Protein AF-A0AA37L2K3-F1 (afdb_monomer)

Foldseek 3Di:
DDPDPVCVCVVQPFAVSDDDDPDDDDDDPVDDLVCVQAWKKWKWKQDPVRDIDIDIFGSVPQPDRPVRQVVVADDPVDDDDPPDDDDSDGPDDFQDDDPDPRPGDDDDFQMWMWMATPVRGIDIDGDDDSVPDDGDPQDPVNVVVVCVVVVNPDDVPPPPDDPPPPPDDDDDDDDDDDDDD

Radius of gyration: 23.47 Å; Cα contacts (8 Å, |Δi|>4): 159; chains: 1; bounding box: 66×41×44 Å

pLDDT: mean 80.91, std 18.62, range [30.11, 97.19]

Solvent-accessible surface area (backbone atoms only — not comparable to full-atom values): 12135 Å² total; per-residue (Å²): 133,87,92,47,82,88,50,47,57,70,75,61,66,50,57,83,60,71,89,85,52,84,67,86,85,74,76,54,101,89,41,48,69,66,53,57,44,67,32,56,39,39,36,39,39,42,38,89,87,72,48,75,48,80,48,70,34,52,47,72,72,54,96,64,57,73,66,58,54,48,56,72,57,48,50,99,90,33,84,76,64,93,88,72,84,84,82,90,76,77,84,69,72,72,67,58,54,58,85,55,87,88,71,21,56,67,89,55,84,60,21,35,42,35,39,32,28,95,91,78,47,64,35,74,49,67,43,71,58,46,91,76,46,80,78,91,84,78,51,72,72,50,51,53,51,53,35,48,76,68,65,67,70,66,71,92,68,66,87,82,60,63,99,77,66,84,84,69,78,95,72,90,82,76,91,79,89,78,87,83,134

Nearest PDB structures (foldseek):
  4h75-assembly1_A  TM=3.901E-01  e=5.505E+00  Homo sapiens
  7bu9-assembly4_G  TM=2.120E-01  e=1.898E+00  Homo sapiens
  5jab-assembly2_D  TM=3.617E-01  e=7.073E+00  Mycobacterium tuberculosis H37Rv

Mean predicted aligned error: 11.45 Å

Structure (mmCIF, N/CA/C/O backbone):
data_AF-A0AA37L2K3-F1
#
_entry.id   AF-A0AA37L2K3-F1
#
loop_
_atom_site.group_PDB
_atom_site.id
_atom_site.type_symbol
_atom_site.label_atom_id
_atom_site.label_alt_id
_atom_site.label_comp_id
_atom_site.label_asym_id
_atom_site.label_entity_id
_atom_site.label_seq_id
_atom_site.pdbx_PDB_ins_code
_atom_site.Cartn_x
_atom_site.Cartn_y
_atom_site.Cartn_z
_atom_site.occupancy
_atom_site.B_iso_or_equiv
_atom_site.auth_seq_id
_atom_site.auth_comp_id
_atom_site.auth_asym_id
_atom_site.auth_atom_id
_atom_site.pdbx_PDB_model_num
ATOM 1 N N . MET A 1 1 ? -5.280 13.052 12.151 1.00 39.84 1 MET A N 1
ATOM 2 C CA . MET A 1 1 ? -4.585 14.001 11.244 1.00 39.84 1 MET A CA 1
ATOM 3 C C . MET A 1 1 ? -3.268 14.425 11.911 1.00 39.84 1 MET A C 1
ATOM 5 O O . MET A 1 1 ? -3.321 14.857 13.055 1.00 39.84 1 MET A O 1
ATOM 9 N N . CYS A 1 2 ? -2.090 14.224 11.299 1.00 35.94 2 CYS A N 1
ATOM 10 C CA . CYS A 1 2 ? -0.806 14.598 11.926 1.00 35.94 2 CYS A CA 1
ATOM 11 C C . CYS A 1 2 ? -0.657 16.126 11.987 1.00 35.94 2 CYS A C 1
ATOM 13 O O . CYS A 1 2 ? -0.568 16.775 10.952 1.00 35.94 2 CYS A O 1
ATOM 15 N N . HIS A 1 3 ? -0.608 16.685 13.197 1.00 47.69 3 HIS A N 1
ATOM 16 C CA . HIS A 1 3 ? -0.590 18.133 13.446 1.00 47.69 3 HIS A CA 1
ATOM 17 C C . HIS A 1 3 ? 0.809 18.778 13.321 1.00 47.69 3 HIS A C 1
ATOM 19 O O . HIS A 1 3 ? 0.950 19.990 13.416 1.00 47.69 3 HIS A O 1
ATOM 25 N N . SER A 1 4 ? 1.862 17.984 13.098 1.00 59.09 4 SER A N 1
ATOM 26 C CA . SER A 1 4 ? 3.226 18.482 12.890 1.00 59.09 4 SER A CA 1
ATOM 27 C C . SER A 1 4 ? 3.951 17.648 11.839 1.00 59.09 4 SER A C 1
ATOM 29 O O . SER A 1 4 ? 4.073 16.429 11.979 1.00 59.09 4 SER A O 1
ATOM 31 N N . ALA A 1 5 ? 4.467 18.314 10.802 1.00 67.44 5 ALA A N 1
ATOM 32 C CA . ALA A 1 5 ? 5.268 17.684 9.752 1.00 67.44 5 ALA A CA 1
ATOM 33 C C . ALA A 1 5 ? 6.558 17.048 10.305 1.00 67.44 5 ALA A C 1
ATOM 35 O O . ALA A 1 5 ? 7.020 16.036 9.784 1.00 67.44 5 ALA A O 1
ATOM 36 N N . LEU A 1 6 ? 7.095 17.584 11.410 1.00 79.75 6 LEU A N 1
ATOM 37 C CA . LEU A 1 6 ? 8.319 17.090 12.052 1.00 79.75 6 LEU A CA 1
ATOM 38 C C . LEU A 1 6 ? 8.144 15.709 12.700 1.00 79.75 6 LEU A C 1
ATOM 40 O O . LEU A 1 6 ? 9.120 14.991 12.900 1.00 79.75 6 LEU A O 1
ATOM 44 N N . LEU A 1 7 ? 6.908 15.321 13.025 1.00 83.00 7 LEU A N 1
ATOM 45 C CA . LEU A 1 7 ? 6.604 14.036 13.662 1.00 83.00 7 LEU A CA 1
ATOM 46 C C . LEU A 1 7 ? 6.162 12.963 12.663 1.00 83.00 7 LEU A C 1
ATOM 48 O O . LEU A 1 7 ? 5.899 11.828 13.058 1.00 83.00 7 LEU A O 1
ATOM 52 N N . LEU A 1 8 ? 6.102 13.295 11.370 1.00 81.50 8 LEU A N 1
ATOM 53 C CA . LEU A 1 8 ? 5.610 12.380 10.345 1.00 81.50 8 LEU A CA 1
ATOM 54 C C . LEU A 1 8 ? 6.482 11.127 10.219 1.00 81.50 8 LEU A C 1
ATOM 56 O O . LEU A 1 8 ? 5.946 10.041 10.019 1.00 81.50 8 LEU A O 1
ATOM 60 N N . GLY A 1 9 ? 7.799 11.274 10.400 1.00 79.50 9 GLY A N 1
ATOM 61 C CA . GLY A 1 9 ? 8.729 10.146 10.439 1.00 79.50 9 GLY A CA 1
ATOM 62 C C . GLY A 1 9 ? 8.339 9.150 11.528 1.00 79.50 9 GLY A C 1
ATOM 63 O O . GLY A 1 9 ? 8.019 8.011 11.221 1.00 79.50 9 GLY A O 1
ATOM 64 N N . LYS A 1 10 ? 8.213 9.599 12.785 1.00 82.12 10 LYS A N 1
ATOM 65 C CA . LYS A 1 10 ? 7.792 8.727 13.897 1.00 82.12 10 LYS A CA 1
ATOM 66 C C . LYS A 1 10 ? 6.401 8.120 13.722 1.00 82.12 10 LYS A C 1
ATOM 68 O O . LYS A 1 10 ? 6.131 7.055 14.262 1.00 82.12 10 LYS A O 1
ATOM 73 N N . ALA A 1 11 ? 5.503 8.792 13.010 1.00 83.19 11 ALA A N 1
ATOM 74 C CA . ALA A 1 11 ? 4.171 8.256 12.756 1.00 83.19 11 ALA A CA 1
ATOM 75 C C . ALA A 1 11 ? 4.180 7.117 11.719 1.00 83.19 11 ALA A C 1
ATOM 77 O O . ALA A 1 11 ? 3.344 6.222 11.804 1.00 83.19 11 ALA A O 1
ATOM 78 N N . LYS A 1 12 ? 5.101 7.152 10.746 1.00 85.88 12 LYS A N 1
ATOM 79 C CA . LYS A 1 12 ? 5.127 6.227 9.600 1.00 85.88 12 LYS A CA 1
ATOM 80 C C . LYS A 1 12 ? 6.247 5.194 9.641 1.00 85.88 12 LYS A C 1
ATOM 82 O O . LYS A 1 12 ? 6.150 4.203 8.932 1.00 85.88 12 LYS A O 1
ATOM 87 N N . ASP A 1 13 ? 7.273 5.423 10.448 1.00 87.94 13 ASP A N 1
ATOM 88 C CA . ASP A 1 13 ? 8.467 4.589 10.532 1.00 87.94 13 ASP A CA 1
ATOM 89 C C . ASP A 1 13 ? 8.545 3.920 11.908 1.00 87.94 13 ASP A C 1
ATOM 91 O O . ASP A 1 13 ? 9.277 4.333 12.807 1.00 87.94 13 ASP A O 1
ATOM 95 N N . ASN A 1 14 ? 7.692 2.912 12.090 1.00 89.50 14 ASN A N 1
ATOM 96 C CA . ASN A 1 14 ? 7.679 2.050 13.271 1.00 89.50 14 ASN A CA 1
ATOM 97 C C . ASN A 1 14 ? 7.891 0.590 12.859 1.00 89.50 14 ASN A C 1
ATOM 99 O O . ASN A 1 14 ? 7.660 0.217 11.705 1.00 89.50 14 ASN A O 1
ATOM 103 N N . ASN A 1 15 ? 8.266 -0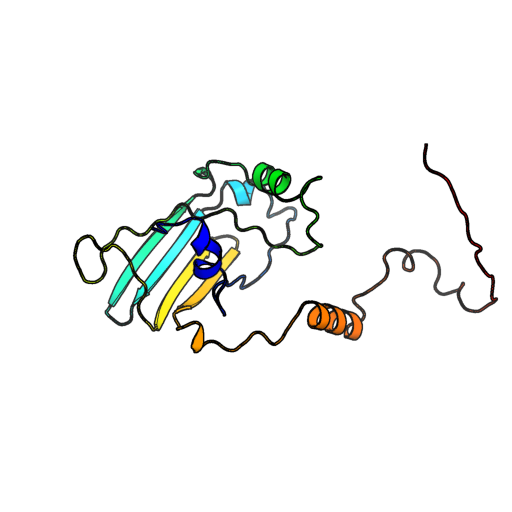.268 13.810 1.00 90.81 15 ASN A N 1
ATOM 104 C CA . ASN A 1 15 ? 8.339 -1.703 13.543 1.00 90.81 15 ASN A CA 1
ATOM 105 C C . ASN A 1 15 ? 6.986 -2.229 13.026 1.00 90.81 15 ASN A C 1
ATOM 107 O O . ASN A 1 15 ? 5.940 -1.887 13.582 1.00 90.81 15 ASN A O 1
ATOM 111 N N . ALA A 1 16 ? 7.019 -3.032 11.959 1.00 89.56 16 ALA A N 1
ATOM 112 C CA . ALA A 1 16 ? 5.839 -3.562 11.266 1.00 89.56 16 ALA A CA 1
ATOM 113 C C . ALA A 1 16 ? 4.808 -2.501 10.806 1.00 89.56 16 ALA A C 1
ATOM 115 O O . ALA A 1 16 ? 3.624 -2.799 10.665 1.00 89.56 16 ALA A O 1
ATOM 116 N N . SER A 1 17 ? 5.244 -1.264 10.547 1.00 89.81 17 SER A N 1
ATOM 117 C CA . SER A 1 17 ? 4.378 -0.176 10.052 1.00 89.81 17 SER A CA 1
ATOM 118 C C . SER A 1 17 ? 3.989 -0.294 8.574 1.00 89.81 17 SER A C 1
ATOM 120 O O . SER A 1 17 ? 3.106 0.428 8.111 1.00 89.81 17 SER A O 1
ATOM 122 N N . CYS A 1 18 ? 4.630 -1.195 7.827 1.00 90.56 18 CYS A N 1
ATOM 123 C CA . CYS A 1 18 ? 4.418 -1.376 6.399 1.00 90.56 18 CYS A CA 1
ATOM 124 C C . CYS A 1 18 ? 4.348 -2.865 6.040 1.00 90.56 18 CYS A C 1
ATOM 126 O O . CYS A 1 18 ? 5.133 -3.671 6.541 1.00 90.56 18 CYS A O 1
ATOM 128 N N . ALA A 1 19 ? 3.428 -3.211 5.138 1.00 91.19 19 ALA A N 1
ATOM 129 C CA . ALA A 1 19 ? 3.298 -4.540 4.560 1.00 91.19 19 ALA A CA 1
ATOM 130 C C . ALA A 1 19 ? 3.194 -4.438 3.034 1.00 91.19 19 ALA A C 1
ATOM 132 O O . ALA A 1 19 ? 2.507 -3.564 2.507 1.00 91.19 19 ALA A O 1
ATOM 133 N N . ILE A 1 20 ? 3.869 -5.349 2.334 1.00 91.00 20 ILE A N 1
ATOM 134 C CA . ILE A 1 20 ? 3.882 -5.453 0.871 1.00 91.00 20 ILE A CA 1
ATOM 135 C C . ILE A 1 20 ? 3.663 -6.923 0.518 1.00 91.00 20 ILE A C 1
ATOM 137 O O . ILE A 1 20 ? 4.292 -7.796 1.115 1.00 91.00 20 ILE A O 1
ATOM 141 N N . GLY A 1 21 ? 2.788 -7.204 -0.445 1.00 89.06 21 GLY A N 1
ATOM 142 C CA . GLY A 1 21 ? 2.513 -8.564 -0.901 1.00 89.06 21 GLY A CA 1
ATOM 143 C C . GLY A 1 21 ? 1.040 -8.779 -1.254 1.00 89.06 21 GLY A C 1
ATOM 144 O O . GLY A 1 21 ? 0.319 -7.801 -1.446 1.00 89.06 21 GLY A O 1
ATOM 145 N N . PRO A 1 22 ? 0.582 -10.043 -1.346 1.00 85.56 22 PRO A N 1
ATOM 146 C CA . PRO A 1 22 ? 1.330 -11.284 -1.079 1.00 85.56 22 PRO A CA 1
ATOM 147 C C . PRO A 1 22 ? 2.341 -11.652 -2.178 1.00 85.56 22 PRO A C 1
ATOM 149 O O . PRO A 1 22 ? 3.185 -12.520 -1.976 1.00 85.56 22 PRO A O 1
ATOM 152 N N . LEU A 1 23 ? 2.267 -10.990 -3.334 1.00 91.12 23 LEU A N 1
ATOM 153 C CA . LEU A 1 23 ? 3.135 -11.199 -4.490 1.00 91.12 23 LEU A CA 1
ATOM 154 C C . LEU A 1 23 ? 3.544 -9.861 -5.110 1.00 91.12 23 LEU A C 1
ATOM 156 O O . LEU A 1 23 ? 2.907 -8.837 -4.873 1.00 91.12 23 LEU A O 1
ATOM 160 N N . ILE A 1 24 ? 4.594 -9.882 -5.930 1.00 91.00 24 ILE A N 1
ATOM 161 C CA . ILE A 1 24 ? 4.995 -8.748 -6.768 1.00 91.00 24 ILE A CA 1
ATOM 162 C C . ILE A 1 24 ? 4.622 -9.092 -8.211 1.00 91.00 24 ILE A C 1
ATOM 164 O O . ILE A 1 24 ? 5.155 -10.044 -8.783 1.00 91.00 24 ILE A O 1
ATOM 168 N N . ARG A 1 25 ? 3.694 -8.329 -8.800 1.00 92.31 25 ARG A N 1
ATOM 169 C CA . ARG A 1 25 ? 3.264 -8.499 -10.194 1.00 92.31 25 ARG A CA 1
ATOM 170 C C . ARG A 1 25 ? 4.169 -7.686 -11.117 1.00 92.31 25 ARG A C 1
ATOM 172 O O . ARG A 1 25 ? 4.161 -6.461 -11.065 1.00 92.31 25 ARG A O 1
ATOM 179 N N . LEU A 1 26 ? 4.925 -8.369 -11.972 1.00 94.00 26 LEU A N 1
ATOM 180 C CA . LEU A 1 26 ? 5.732 -7.717 -13.010 1.00 94.00 26 LEU A CA 1
ATOM 181 C C . LEU A 1 26 ? 4.844 -7.236 -14.163 1.00 94.00 26 LEU A C 1
ATOM 183 O O . LEU A 1 26 ? 3.788 -7.822 -14.396 1.00 94.00 26 LEU A O 1
ATOM 187 N N . PHE A 1 27 ? 5.268 -6.208 -14.897 1.00 94.81 27 PHE A N 1
ATOM 188 C CA . PHE A 1 27 ? 4.589 -5.825 -16.135 1.00 94.81 27 PHE A CA 1
ATOM 189 C C . PHE A 1 27 ? 4.894 -6.812 -17.261 1.00 94.81 27 PHE A C 1
ATOM 191 O O . PHE A 1 27 ? 6.030 -7.252 -17.428 1.00 94.81 27 PHE A O 1
ATOM 198 N N . ASP A 1 28 ? 3.867 -7.143 -18.035 1.00 94.19 28 ASP A N 1
ATOM 199 C CA . ASP A 1 28 ? 3.957 -7.971 -19.235 1.00 94.19 28 ASP A CA 1
ATOM 200 C C . ASP A 1 28 ? 2.825 -7.614 -20.213 1.00 94.19 28 ASP A C 1
ATOM 202 O O . ASP A 1 28 ? 2.144 -6.604 -20.048 1.00 94.19 28 ASP A O 1
ATOM 206 N N . GLY A 1 29 ? 2.604 -8.437 -21.243 1.00 93.69 29 GLY A N 1
ATOM 207 C CA . GLY A 1 29 ? 1.559 -8.190 -22.241 1.00 93.69 29 GLY A CA 1
ATOM 208 C C . GLY A 1 29 ? 0.117 -8.208 -21.710 1.00 93.69 29 GLY A C 1
ATOM 209 O O . GLY A 1 29 ? -0.791 -7.841 -22.446 1.00 93.69 29 GLY A O 1
ATOM 210 N N . THR A 1 30 ? -0.115 -8.638 -20.467 1.00 93.00 30 THR A N 1
ATOM 211 C CA . THR A 1 30 ? -1.450 -8.755 -19.848 1.00 93.00 30 THR A CA 1
ATOM 212 C C . THR A 1 30 ? -1.677 -7.788 -18.686 1.00 93.00 30 THR A C 1
ATOM 214 O O . THR A 1 30 ? -2.813 -7.639 -18.233 1.00 93.00 30 THR A O 1
ATOM 217 N N . TYR A 1 31 ? -0.614 -7.161 -18.180 1.00 93.50 31 TYR A N 1
ATOM 218 C CA . TYR A 1 31 ? -0.686 -6.208 -17.080 1.00 93.50 31 TYR A CA 1
ATOM 219 C C . TYR A 1 31 ? 0.355 -5.109 -17.270 1.00 93.50 31 TYR A C 1
ATOM 221 O O . TYR A 1 31 ? 1.559 -5.374 -17.243 1.00 93.50 31 TYR A O 1
ATOM 229 N N . GLY A 1 32 ? -0.110 -3.877 -17.443 1.00 94.94 32 GLY A N 1
ATOM 230 C CA . GLY A 1 32 ? 0.734 -2.722 -17.710 1.00 94.94 32 GLY A CA 1
ATOM 231 C C . GLY A 1 32 ? 0.338 -1.479 -16.924 1.00 94.94 32 GLY A C 1
ATOM 232 O O . GLY A 1 32 ? -0.453 -1.503 -15.982 1.00 94.94 32 GLY A O 1
ATOM 233 N N . LEU A 1 33 ? 0.910 -0.349 -17.332 1.00 93.00 33 LEU A N 1
ATOM 234 C CA . LEU A 1 33 ? 0.703 0.927 -16.654 1.00 93.00 33 LEU A CA 1
ATOM 235 C C . LEU A 1 33 ? -0.747 1.422 -16.743 1.00 93.00 33 LEU A C 1
ATOM 237 O O . LEU A 1 33 ? -1.234 2.044 -15.800 1.00 93.00 33 LEU A O 1
ATOM 241 N N . ASP A 1 34 ? -1.438 1.150 -17.848 1.00 92.06 34 ASP A N 1
ATOM 242 C CA . ASP A 1 34 ? -2.841 1.542 -18.006 1.00 92.06 34 ASP A CA 1
ATOM 243 C C . ASP A 1 34 ? -3.744 0.797 -17.020 1.00 92.06 34 ASP A C 1
ATOM 245 O O . ASP A 1 34 ? -4.661 1.394 -16.456 1.00 92.06 34 ASP A O 1
ATOM 249 N N . ASP A 1 35 ? -3.422 -0.463 -16.711 1.00 92.75 35 ASP A N 1
ATOM 250 C CA . ASP A 1 35 ? -4.109 -1.223 -15.668 1.00 92.75 35 ASP A CA 1
ATOM 251 C C . ASP A 1 35 ? -3.884 -0.610 -14.288 1.00 92.75 35 ASP A C 1
ATOM 253 O O . ASP A 1 35 ? -4.828 -0.494 -13.513 1.00 92.75 35 ASP A O 1
ATOM 257 N N . VAL A 1 36 ? -2.659 -0.156 -13.997 1.00 91.56 36 VAL A N 1
ATOM 258 C CA . VAL A 1 36 ? -2.339 0.539 -12.740 1.00 91.56 36 VAL A CA 1
ATOM 259 C C . VAL A 1 36 ? -3.106 1.857 -12.629 1.00 91.56 36 VAL A C 1
ATOM 261 O O . VAL A 1 36 ? -3.640 2.170 -11.570 1.00 91.56 36 VAL A O 1
ATOM 264 N N . ARG A 1 37 ? -3.198 2.630 -13.717 1.00 91.12 37 ARG A N 1
ATOM 265 C CA . ARG A 1 37 ? -3.957 3.893 -13.755 1.00 91.12 37 ARG A CA 1
ATOM 266 C C . ARG A 1 37 ? -5.458 3.671 -13.591 1.00 91.12 37 ARG A C 1
ATOM 268 O O . ARG A 1 37 ? -6.145 4.521 -13.034 1.00 91.12 37 ARG A O 1
ATOM 275 N N . ALA A 1 38 ? -5.965 2.547 -14.088 1.00 91.38 38 ALA A N 1
ATOM 276 C CA . ALA A 1 38 ? -7.372 2.188 -14.003 1.00 91.38 38 ALA A CA 1
ATOM 277 C C . ALA A 1 38 ? -7.729 1.360 -12.759 1.00 91.38 38 ALA A C 1
ATOM 279 O O . ALA A 1 38 ? -8.900 1.014 -12.606 1.00 91.38 38 ALA A O 1
ATOM 280 N N . ALA A 1 39 ? -6.754 1.030 -11.907 1.00 91.81 39 ALA A N 1
ATOM 281 C CA . ALA A 1 39 ? -6.952 0.125 -10.788 1.00 91.81 39 ALA A CA 1
ATOM 282 C C . ALA A 1 39 ? -7.893 0.716 -9.733 1.00 91.81 39 ALA A C 1
ATOM 284 O O . ALA A 1 39 ? -7.786 1.881 -9.354 1.00 91.81 39 ALA A O 1
ATOM 285 N N . ASP A 1 40 ? -8.768 -0.137 -9.218 1.00 92.56 40 ASP A N 1
ATOM 286 C CA . ASP A 1 40 ? -9.552 0.124 -8.022 1.00 92.56 40 ASP A CA 1
ATOM 287 C C . ASP A 1 40 ? -8.977 -0.705 -6.871 1.00 92.56 40 ASP A C 1
ATOM 289 O O . ASP A 1 40 ? -8.646 -1.880 -7.046 1.00 92.56 40 ASP A O 1
ATOM 293 N N . VAL A 1 41 ? -8.822 -0.084 -5.707 1.00 92.62 41 VAL A N 1
ATOM 294 C CA . VAL A 1 41 ? -8.308 -0.723 -4.496 1.00 92.62 41 VAL A CA 1
ATOM 295 C C . VAL A 1 41 ? -9.388 -0.679 -3.429 1.00 92.62 41 VAL A C 1
ATOM 297 O O . VAL A 1 41 ? -9.835 0.400 -3.032 1.00 92.62 41 VAL A O 1
ATOM 300 N N . ASP A 1 42 ? -9.786 -1.851 -2.954 1.00 94.06 42 ASP A N 1
ATOM 301 C CA . ASP A 1 42 ? -10.769 -2.006 -1.891 1.00 94.06 42 ASP A CA 1
ATOM 302 C C . ASP A 1 42 ? -10.067 -2.209 -0.548 1.00 94.06 42 ASP A C 1
ATOM 304 O O . ASP A 1 42 ? -9.072 -2.928 -0.441 1.00 94.06 42 ASP A O 1
ATOM 308 N N . LEU A 1 43 ? -10.606 -1.572 0.485 1.00 94.25 43 LEU A N 1
ATOM 309 C CA . LEU A 1 43 ? -10.196 -1.693 1.873 1.00 94.25 43 LEU A CA 1
ATOM 310 C C . LEU A 1 43 ? -11.367 -2.254 2.676 1.00 94.25 43 LEU A C 1
ATOM 312 O O . LEU A 1 43 ? -12.466 -1.705 2.658 1.00 94.25 43 LEU A O 1
ATOM 316 N N . HIS A 1 44 ? -11.110 -3.305 3.437 1.00 95.06 44 HIS A N 1
ATOM 317 C CA . HIS A 1 44 ? -12.063 -3.884 4.368 1.00 95.06 44 HIS A CA 1
ATOM 318 C C . HIS A 1 44 ? -11.408 -4.048 5.734 1.00 95.06 44 HIS A C 1
ATOM 320 O O . HIS A 1 44 ? -10.361 -4.688 5.847 1.00 95.06 44 HIS A O 1
ATOM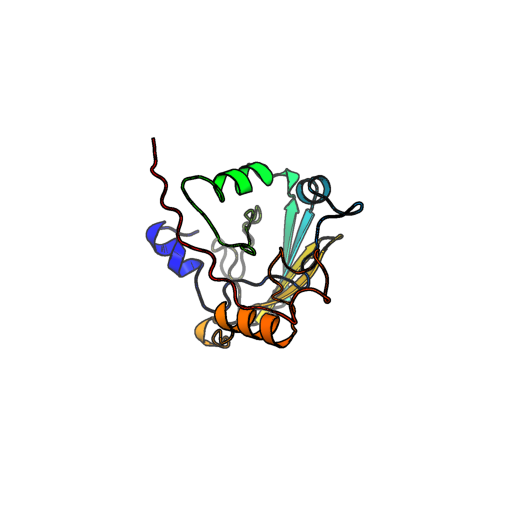 326 N N . VAL A 1 45 ? -12.018 -3.471 6.766 1.00 95.12 45 VAL A N 1
ATOM 327 C CA . VAL A 1 45 ? -11.584 -3.635 8.154 1.00 95.12 45 VAL A CA 1
ATOM 328 C C . VAL A 1 45 ? -12.670 -4.355 8.930 1.00 95.12 45 VAL A C 1
ATOM 330 O O . VAL A 1 45 ? -13.811 -3.902 8.956 1.00 95.12 45 VAL A O 1
ATOM 333 N N . GLU A 1 46 ? -12.291 -5.448 9.583 1.00 96.56 46 GLU A N 1
ATOM 334 C CA . GLU A 1 46 ? -13.154 -6.227 10.467 1.00 96.56 46 GLU A CA 1
ATOM 335 C C . GLU A 1 46 ? -12.613 -6.163 11.896 1.00 96.56 46 GLU A C 1
ATOM 337 O O . GLU A 1 46 ? -11.485 -6.583 12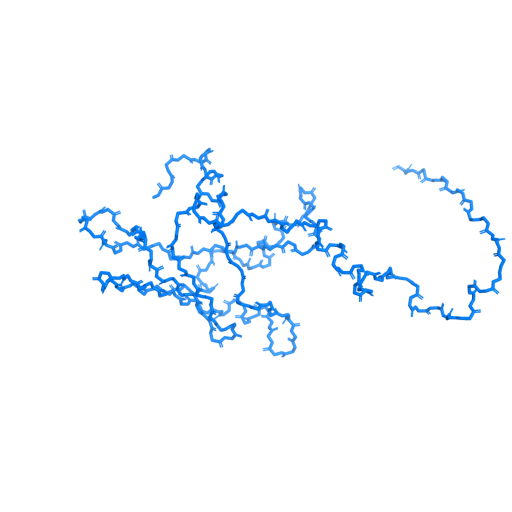.173 1.00 96.56 46 GLU A O 1
ATOM 342 N N . GLY A 1 47 ? -13.423 -5.630 12.804 1.00 94.38 47 GLY A N 1
ATOM 343 C CA . GLY A 1 47 ? -13.154 -5.586 14.231 1.00 94.38 47 GLY A CA 1
ATOM 344 C C . GLY A 1 47 ? -13.747 -6.784 14.970 1.00 94.38 47 GLY A C 1
ATOM 345 O O . GLY A 1 47 ? -14.778 -7.339 14.590 1.00 94.38 47 GLY A O 1
ATOM 346 N N . ARG A 1 48 ? -13.120 -7.180 16.081 1.00 92.88 48 ARG A N 1
ATOM 347 C CA . ARG A 1 48 ? -13.640 -8.252 16.960 1.00 92.88 48 ARG A CA 1
ATOM 348 C C . ARG A 1 48 ? -14.911 -7.853 17.713 1.00 92.88 48 ARG A C 1
ATOM 350 O O . ARG A 1 48 ? -15.643 -8.714 18.184 1.00 92.88 48 ARG A O 1
ATOM 357 N N . ASP A 1 49 ? -15.144 -6.554 17.815 1.00 90.56 49 ASP A N 1
ATOM 358 C CA . ASP A 1 49 ? -16.341 -5.896 18.335 1.00 90.56 49 ASP A CA 1
ATOM 359 C C . ASP A 1 49 ? -17.511 -5.896 17.331 1.00 90.56 49 ASP A C 1
ATOM 361 O O . ASP A 1 49 ? -18.566 -5.341 17.624 1.00 90.56 49 ASP A O 1
ATOM 365 N N . GLY A 1 50 ? -17.347 -6.513 16.154 1.00 90.56 50 GLY A N 1
ATOM 366 C CA . GLY A 1 50 ? -18.353 -6.523 15.090 1.00 90.56 50 GLY A CA 1
ATOM 367 C C . GLY A 1 50 ? -18.335 -5.269 14.214 1.00 90.56 50 GLY A C 1
ATOM 368 O O . GLY A 1 50 ? -19.193 -5.127 13.345 1.00 90.56 50 GLY A O 1
ATOM 369 N N . PHE A 1 51 ? -17.364 -4.371 14.411 1.00 90.88 51 PHE A N 1
ATOM 370 C CA . PHE A 1 51 ? -17.176 -3.208 13.554 1.00 90.88 51 PHE A CA 1
ATOM 371 C C . PHE A 1 51 ? -16.751 -3.634 12.143 1.00 90.88 51 PHE A C 1
ATOM 373 O O . PHE A 1 51 ? -15.860 -4.470 11.981 1.00 90.88 51 PHE A O 1
ATOM 380 N N . VAL A 1 52 ? -17.361 -3.031 11.124 1.00 93.00 52 VAL A N 1
ATOM 381 C CA . VAL A 1 52 ? -17.018 -3.264 9.719 1.00 93.00 52 VAL A CA 1
ATOM 382 C C . VAL A 1 52 ? -16.903 -1.927 9.013 1.00 93.00 52 VAL A C 1
ATOM 384 O O . VAL A 1 52 ? -17.869 -1.173 8.977 1.00 93.00 52 VAL A O 1
ATOM 387 N N . LEU A 1 53 ? -15.748 -1.682 8.400 1.00 92.44 53 LEU A N 1
ATOM 388 C CA . LEU A 1 53 ? -15.507 -0.506 7.571 1.00 92.44 53 LEU A CA 1
ATOM 389 C C . LEU A 1 53 ? -15.091 -0.933 6.171 1.00 92.44 53 LEU A C 1
ATOM 391 O O . LEU A 1 53 ? -14.259 -1.829 5.994 1.00 92.44 53 LEU A O 1
ATOM 395 N N . ARG A 1 54 ? -15.682 -0.281 5.168 1.00 93.12 54 ARG A N 1
ATOM 396 C CA . ARG A 1 54 ? -15.405 -0.516 3.750 1.00 93.12 54 ARG A CA 1
ATOM 397 C C . ARG A 1 54 ? -14.985 0.790 3.098 1.00 93.12 54 ARG A C 1
ATOM 399 O O . ARG A 1 54 ? -15.748 1.747 3.069 1.00 93.12 54 ARG A O 1
ATOM 406 N N . GLY A 1 55 ? -13.776 0.810 2.559 1.00 90.06 55 GLY A N 1
ATOM 407 C CA . GLY A 1 55 ? -13.256 1.908 1.760 1.00 90.06 55 GLY A CA 1
ATOM 408 C C . GLY A 1 55 ? -12.985 1.446 0.338 1.00 90.06 55 GLY A C 1
ATOM 409 O O . GLY A 1 55 ? -12.638 0.290 0.113 1.00 90.06 55 GLY A O 1
ATOM 410 N N . LYS A 1 56 ? -13.102 2.359 -0.622 1.00 90.00 56 LYS A N 1
ATOM 411 C CA . LYS A 1 56 ? -12.643 2.147 -1.994 1.00 90.00 56 LYS A CA 1
ATOM 412 C C . LYS A 1 56 ? -11.800 3.343 -2.417 1.00 90.00 56 LYS A C 1
ATOM 414 O O . LYS A 1 56 ? -12.110 4.477 -2.064 1.00 90.00 56 LYS A O 1
ATOM 419 N N . SER A 1 57 ? -10.707 3.096 -3.123 1.00 88.19 57 SER A N 1
ATOM 420 C CA . SER A 1 57 ? -9.847 4.125 -3.710 1.00 88.19 57 SER A CA 1
ATOM 421 C C . SER A 1 57 ? -9.616 3.793 -5.173 1.00 88.19 57 SER A C 1
ATOM 423 O O . SER A 1 57 ? -9.105 2.719 -5.485 1.00 88.19 57 SER A O 1
ATOM 425 N N . SER A 1 58 ? -9.983 4.709 -6.069 1.00 89.56 58 SER A N 1
ATOM 426 C CA . SER A 1 58 ? -9.692 4.552 -7.491 1.00 89.56 58 SER A CA 1
ATOM 427 C C . SER A 1 58 ? -8.395 5.264 -7.843 1.00 89.56 58 SER A C 1
ATOM 429 O O . SER A 1 58 ? -8.214 6.448 -7.558 1.00 89.56 58 SER A O 1
ATOM 431 N N . MET A 1 59 ? -7.499 4.576 -8.543 1.00 87.81 59 MET A N 1
ATOM 432 C CA . MET A 1 59 ? -6.263 5.169 -9.045 1.00 87.81 59 MET A CA 1
ATOM 433 C C . MET A 1 59 ? -6.508 6.246 -10.108 1.00 87.81 59 MET A C 1
ATOM 435 O O . MET A 1 59 ? -5.601 7.005 -10.427 1.00 87.81 59 MET A O 1
ATOM 439 N N . LYS A 1 60 ? -7.734 6.367 -10.625 1.00 85.75 60 LYS A N 1
ATOM 440 C CA . LYS A 1 60 ? -8.133 7.444 -11.543 1.00 85.75 60 LYS A CA 1
ATOM 441 C C . LYS A 1 60 ? -8.302 8.794 -10.848 1.00 85.75 60 LYS A C 1
ATOM 443 O O . LYS A 1 60 ? -8.273 9.824 -11.512 1.00 85.75 60 LYS A O 1
ATOM 448 N N . GLU A 1 61 ? -8.492 8.788 -9.532 1.00 84.44 61 GLU A N 1
ATOM 449 C CA . GLU A 1 61 ? -8.784 9.982 -8.732 1.00 84.44 61 GLU A CA 1
ATOM 450 C C . GLU A 1 61 ? -7.528 10.579 -8.080 1.00 84.44 61 GLU A C 1
ATOM 452 O O . GLU A 1 61 ? -7.599 11.612 -7.411 1.00 84.44 61 GLU A O 1
ATOM 457 N N . ILE A 1 62 ? -6.356 9.957 -8.265 1.00 83.69 62 ILE A N 1
ATOM 458 C CA . ILE A 1 62 ? -5.111 10.523 -7.747 1.00 83.69 62 ILE A CA 1
ATOM 459 C C . ILE A 1 62 ? -4.735 11.781 -8.535 1.00 83.69 62 ILE A C 1
ATOM 461 O O . ILE A 1 62 ? -4.860 11.851 -9.756 1.00 83.69 62 ILE A O 1
ATOM 465 N N . SER A 1 63 ? -4.215 12.783 -7.833 1.00 82.75 63 SER A N 1
ATOM 466 C CA . SER A 1 63 ? -3.892 14.088 -8.421 1.00 82.75 63 SER A CA 1
ATOM 467 C C . SER A 1 63 ? -2.659 14.091 -9.329 1.00 82.75 63 SER A C 1
ATOM 469 O O . SER A 1 63 ? -2.429 15.064 -10.044 1.00 82.75 63 SER A O 1
ATOM 471 N N . ARG A 1 64 ? -1.830 13.044 -9.276 1.00 87.69 64 ARG A N 1
ATOM 472 C CA . ARG A 1 64 ? -0.536 12.953 -9.969 1.00 87.69 64 ARG A CA 1
ATOM 473 C C . ARG A 1 64 ? -0.431 11.605 -10.650 1.00 87.69 64 ARG A C 1
ATOM 475 O O . ARG A 1 64 ? -0.677 10.597 -10.000 1.00 87.69 64 ARG A O 1
ATOM 482 N N . ALA A 1 65 ? -0.032 11.559 -11.918 1.00 88.00 65 ALA A N 1
ATOM 483 C CA . ALA A 1 65 ? 0.087 10.280 -12.604 1.00 88.00 65 ALA A CA 1
ATOM 484 C C . ALA A 1 65 ? 1.223 9.427 -11.996 1.00 88.00 65 ALA A C 1
ATOM 486 O O . ALA A 1 65 ? 2.224 9.979 -11.532 1.00 88.00 65 ALA A O 1
ATOM 487 N N . PRO A 1 66 ? 1.137 8.082 -12.048 1.00 90.19 66 PRO A N 1
ATOM 488 C CA . PRO A 1 66 ? 2.176 7.211 -11.493 1.00 90.19 66 PRO A CA 1
ATOM 489 C C . PRO A 1 66 ? 3.583 7.486 -12.045 1.00 90.19 66 PRO A C 1
ATOM 491 O O . PRO A 1 66 ? 4.548 7.488 -11.288 1.00 90.19 66 PRO A O 1
ATOM 494 N N . LEU A 1 67 ? 3.709 7.773 -13.347 1.00 91.31 67 LEU A N 1
ATOM 495 C CA . LEU A 1 67 ? 5.008 8.094 -13.955 1.00 91.31 67 LEU A CA 1
ATOM 496 C C . LEU A 1 67 ? 5.580 9.423 -13.458 1.00 91.31 67 LEU A C 1
ATOM 498 O O . LEU A 1 67 ? 6.791 9.525 -13.290 1.00 91.31 67 LEU A O 1
ATOM 502 N N . ASP A 1 68 ? 4.728 10.407 -13.169 1.00 90.56 68 ASP A N 1
ATOM 503 C CA . ASP A 1 68 ? 5.175 11.689 -12.623 1.00 90.56 68 ASP A CA 1
ATOM 504 C C . ASP A 1 68 ? 5.714 11.503 -11.201 1.00 90.56 68 ASP A C 1
ATOM 506 O O . ASP A 1 68 ? 6.730 12.090 -10.837 1.00 90.56 68 ASP A O 1
ATOM 510 N N . LEU A 1 69 ? 5.070 10.642 -10.401 1.00 90.81 69 LEU A N 1
ATOM 511 C CA . LEU A 1 69 ? 5.556 10.279 -9.067 1.00 90.81 69 LEU A CA 1
ATOM 512 C C . LEU A 1 69 ? 6.915 9.569 -9.136 1.00 90.81 69 LEU A C 1
ATOM 514 O O . LEU A 1 69 ? 7.797 9.859 -8.328 1.00 90.81 69 LEU A O 1
ATOM 518 N N . VAL A 1 70 ? 7.113 8.678 -10.113 1.00 91.12 70 VAL A N 1
ATOM 519 C CA . VAL A 1 70 ? 8.409 8.016 -10.339 1.00 91.12 70 VAL A CA 1
ATOM 520 C C . VAL A 1 70 ? 9.478 9.035 -10.735 1.00 91.12 70 VAL A C 1
ATOM 522 O O . VAL A 1 70 ? 10.546 9.039 -10.129 1.00 91.12 70 VAL A O 1
ATOM 525 N N . ALA A 1 71 ? 9.181 9.939 -11.672 1.00 90.56 71 ALA A N 1
ATOM 526 C CA . ALA A 1 71 ? 10.110 10.983 -12.111 1.00 90.56 71 ALA A CA 1
ATOM 527 C C . ALA A 1 71 ? 10.476 11.979 -10.993 1.00 90.56 71 ALA A C 1
ATOM 529 O O . ALA A 1 71 ? 11.570 12.532 -10.984 1.00 90.56 71 ALA A O 1
ATOM 530 N N . GLN A 1 72 ? 9.580 12.200 -10.026 1.00 89.75 72 GLN A N 1
ATOM 531 C CA . GLN A 1 72 ? 9.880 12.992 -8.826 1.00 89.75 72 GLN A CA 1
ATOM 532 C C . GLN A 1 72 ? 10.716 12.220 -7.797 1.00 89.75 72 GLN A C 1
ATOM 534 O O . GLN A 1 72 ? 11.432 12.830 -7.005 1.00 89.75 72 GLN A O 1
ATOM 539 N N . THR A 1 73 ? 10.608 10.890 -7.785 1.00 89.38 73 THR A N 1
ATOM 540 C CA . THR A 1 73 ? 11.318 10.022 -6.836 1.00 89.38 73 THR A CA 1
ATOM 541 C C . THR A 1 73 ? 12.749 9.749 -7.287 1.00 89.38 73 THR A C 1
ATOM 543 O O . THR A 1 73 ? 13.653 9.721 -6.456 1.00 89.38 73 THR A 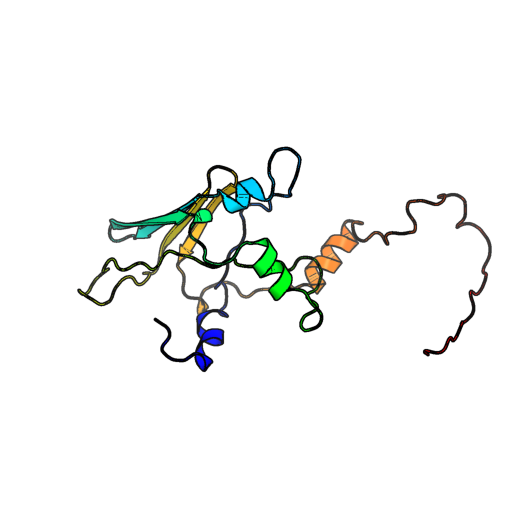O 1
ATOM 546 N N . VAL A 1 74 ? 12.957 9.542 -8.589 1.00 88.88 74 VAL A N 1
ATOM 547 C CA . VAL A 1 74 ? 14.258 9.209 -9.176 1.00 88.88 74 VAL A CA 1
ATOM 548 C C . VAL A 1 74 ? 14.683 10.324 -10.120 1.00 88.88 74 VAL A C 1
ATOM 550 O O . VAL A 1 74 ? 14.027 10.582 -11.126 1.00 88.88 74 VAL A O 1
ATOM 553 N N . GLY A 1 75 ? 15.803 10.966 -9.802 1.00 85.19 75 GLY A N 1
ATOM 554 C CA . GLY A 1 75 ? 16.374 12.052 -10.593 1.00 85.19 75 GLY A CA 1
ATOM 555 C C . GLY A 1 75 ? 17.696 12.528 -10.001 1.00 85.19 75 GLY A C 1
ATOM 556 O O . GLY A 1 75 ? 18.263 11.874 -9.127 1.00 85.19 75 GLY A O 1
ATOM 557 N N . ASP A 1 76 ? 18.176 13.695 -10.420 1.00 87.75 76 ASP A N 1
ATOM 558 C CA . ASP A 1 76 ? 19.476 14.229 -9.977 1.00 87.75 76 ASP A CA 1
ATOM 559 C C . ASP A 1 76 ? 19.546 14.475 -8.462 1.00 87.75 76 ASP A C 1
ATOM 561 O O . ASP A 1 76 ? 20.619 14.451 -7.859 1.00 87.75 76 ASP A O 1
ATOM 565 N N . HIS A 1 77 ? 18.393 14.660 -7.821 1.00 86.00 77 HIS A N 1
ATOM 566 C CA . HIS A 1 77 ? 18.299 14.904 -6.385 1.00 86.00 77 HIS A CA 1
ATOM 567 C C . HIS A 1 77 ? 18.275 13.624 -5.536 1.00 86.00 77 HIS A C 1
ATOM 569 O O . HIS A 1 77 ? 18.611 13.694 -4.356 1.00 86.00 77 HIS A O 1
ATOM 575 N N . HIS A 1 78 ? 17.888 12.474 -6.104 1.00 83.88 78 HIS A N 1
ATOM 576 C CA . HIS A 1 78 ? 17.741 11.215 -5.368 1.00 83.88 78 HIS A CA 1
ATOM 577 C C . HIS A 1 78 ? 18.048 10.001 -6.257 1.00 83.88 78 HIS A C 1
ATOM 579 O O . HIS A 1 78 ? 17.381 9.770 -7.267 1.00 83.88 78 HIS A O 1
ATOM 585 N N . GLN A 1 79 ? 19.027 9.191 -5.841 1.00 86.19 79 GLN A N 1
ATOM 586 C CA . GLN A 1 79 ? 19.431 7.953 -6.516 1.00 86.19 79 GLN A CA 1
ATOM 587 C C . GLN A 1 79 ? 19.164 6.747 -5.608 1.00 86.19 79 GLN A C 1
ATOM 589 O O . GLN A 1 79 ? 20.048 6.270 -4.895 1.00 86.19 79 GLN A O 1
ATOM 594 N N . TYR A 1 80 ? 17.916 6.280 -5.597 1.00 86.94 80 TYR A N 1
ATOM 595 C CA . TYR A 1 80 ? 17.547 5.068 -4.867 1.00 86.94 80 TYR A CA 1
ATOM 596 C C . TYR A 1 80 ? 18.159 3.819 -5.522 1.00 86.94 80 TYR A C 1
ATOM 598 O O . TYR A 1 80 ? 18.283 3.775 -6.746 1.00 86.94 80 TYR A O 1
ATOM 606 N N . PRO A 1 81 ? 18.534 2.797 -4.731 1.00 84.06 81 PRO A N 1
ATOM 607 C CA . PRO A 1 81 ? 19.018 1.536 -5.276 1.00 84.06 81 PRO A CA 1
ATOM 608 C C . PRO A 1 81 ? 17.898 0.774 -5.992 1.00 84.06 81 PRO A C 1
ATOM 610 O O . PRO A 1 81 ? 16.710 0.963 -5.705 1.00 84.06 81 PRO A O 1
ATOM 613 N N . ASP A 1 82 ? 18.288 -0.149 -6.869 1.00 83.25 82 ASP A N 1
ATOM 614 C CA . ASP A 1 82 ? 17.355 -1.073 -7.508 1.00 83.25 82 ASP A CA 1
ATOM 615 C C . ASP A 1 82 ? 16.529 -1.844 -6.466 1.00 83.25 82 ASP A C 1
ATOM 617 O O . ASP A 1 82 ? 17.041 -2.310 -5.444 1.00 83.25 82 ASP A O 1
ATOM 621 N N . GLY A 1 83 ? 15.231 -1.991 -6.742 1.00 84.69 83 GLY A N 1
ATOM 622 C CA . GLY A 1 83 ? 14.290 -2.689 -5.861 1.00 84.69 83 GLY A CA 1
ATOM 623 C C . GLY A 1 83 ? 13.612 -1.814 -4.801 1.00 84.69 83 GLY A C 1
ATOM 624 O O . GLY A 1 83 ? 12.946 -2.356 -3.918 1.00 84.69 83 GLY A O 1
ATOM 625 N N . PHE A 1 84 ? 13.742 -0.484 -4.870 1.00 89.19 84 PHE A N 1
ATOM 626 C CA . PHE A 1 84 ? 12.929 0.408 -4.040 1.00 89.19 84 PHE A CA 1
ATOM 627 C C . PHE A 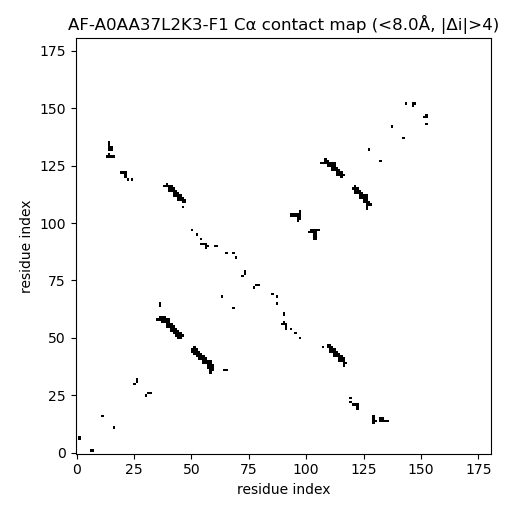1 84 ? 11.429 0.262 -4.352 1.00 89.19 84 PHE A C 1
ATOM 629 O O . PHE A 1 84 ? 11.028 -0.091 -5.461 1.00 89.19 84 PHE A O 1
ATOM 636 N N . MET A 1 85 ? 10.592 0.561 -3.358 1.00 90.94 85 MET A N 1
ATOM 637 C CA . MET A 1 85 ? 9.135 0.494 -3.465 1.00 90.94 85 MET A CA 1
ATOM 638 C C . MET A 1 85 ? 8.548 1.890 -3.265 1.00 90.94 85 MET A C 1
ATOM 640 O O . MET A 1 85 ? 8.855 2.555 -2.275 1.00 90.94 85 MET A O 1
ATOM 644 N N . LEU A 1 86 ? 7.698 2.329 -4.195 1.00 91.69 86 LEU A N 1
ATOM 645 C CA . LEU A 1 86 ? 7.042 3.636 -4.151 1.00 91.69 86 LEU A CA 1
ATOM 646 C C . LEU A 1 86 ? 5.561 3.486 -3.789 1.00 91.69 86 LEU A C 1
ATOM 648 O O . LEU A 1 86 ? 4.784 2.897 -4.537 1.00 91.69 86 LEU A O 1
ATOM 652 N N . PHE A 1 87 ? 5.156 4.069 -2.662 1.00 90.56 87 PHE A N 1
ATOM 653 C CA . PHE A 1 87 ? 3.753 4.130 -2.252 1.00 90.56 87 PHE A CA 1
ATOM 654 C C . PHE A 1 87 ? 3.080 5.351 -2.876 1.00 90.56 87 PHE A C 1
ATOM 656 O O . PHE A 1 87 ? 3.435 6.488 -2.571 1.00 90.56 87 PHE A O 1
ATOM 663 N N . MET A 1 88 ? 2.074 5.125 -3.718 1.00 88.38 88 MET A N 1
ATOM 664 C CA . MET A 1 88 ? 1.447 6.177 -4.535 1.00 88.38 88 MET A CA 1
ATOM 665 C C . MET A 1 88 ? 0.357 6.977 -3.798 1.00 88.38 88 MET A C 1
ATOM 667 O O . MET A 1 88 ? -0.411 7.710 -4.414 1.00 88.38 88 MET A O 1
ATOM 671 N N . GLY A 1 89 ? 0.310 6.861 -2.469 1.00 83.50 89 GLY A N 1
ATOM 672 C CA . GLY A 1 89 ? -0.694 7.493 -1.618 1.00 83.50 89 GLY A CA 1
ATOM 673 C C . GLY A 1 89 ? -1.978 6.674 -1.473 1.00 83.50 89 GLY A C 1
ATOM 674 O O . GLY A 1 89 ? -2.168 5.648 -2.116 1.00 83.50 89 GLY A O 1
ATOM 675 N N . THR A 1 90 ? -2.846 7.136 -0.576 1.00 78.12 90 THR A N 1
ATOM 676 C CA . THR A 1 90 ? -4.203 6.617 -0.381 1.00 78.12 90 THR A CA 1
ATOM 677 C C . THR A 1 90 ? -5.169 7.790 -0.456 1.00 78.12 90 THR A C 1
ATOM 679 O O . THR A 1 90 ? -4.885 8.856 0.095 1.00 78.12 90 THR A O 1
ATOM 682 N N . LEU A 1 91 ? -6.285 7.603 -1.155 1.00 70.62 91 LEU A N 1
ATOM 683 C CA . LEU A 1 91 ? -7.373 8.582 -1.211 1.00 70.62 91 LEU A CA 1
ATOM 684 C C . LEU A 1 91 ? -8.370 8.386 -0.069 1.00 70.62 91 LEU A C 1
ATOM 686 O O . LEU A 1 91 ? -9.188 9.258 0.207 1.00 70.62 91 LEU A O 1
ATOM 690 N N . PHE A 1 92 ? -8.287 7.248 0.616 1.00 72.25 92 PHE A N 1
ATOM 691 C CA . PHE A 1 92 ? -9.197 6.910 1.686 1.00 72.25 92 PHE A CA 1
ATOM 692 C C . PHE A 1 92 ? -8.710 7.465 3.029 1.00 72.25 92 PHE A C 1
ATOM 694 O O . PHE A 1 92 ? -7.649 7.083 3.533 1.00 72.25 92 PHE A O 1
ATOM 701 N N . ALA A 1 93 ? -9.526 8.338 3.621 1.00 73.00 93 ALA A N 1
ATOM 702 C CA . ALA A 1 93 ? -9.416 8.774 5.005 1.00 73.00 93 ALA A CA 1
ATOM 703 C C . ALA A 1 93 ? -10.704 8.356 5.734 1.00 73.00 93 ALA A C 1
ATOM 705 O O . ALA A 1 93 ? -11.757 8.928 5.456 1.00 73.00 93 ALA A O 1
ATOM 706 N N . PRO A 1 94 ? -10.659 7.356 6.628 1.00 75.19 94 PRO A N 1
ATOM 707 C CA . PRO A 1 94 ? -11.859 6.881 7.300 1.00 75.19 94 PRO A CA 1
ATOM 708 C C . PRO A 1 94 ? -12.403 7.954 8.250 1.00 75.19 94 PRO A C 1
ATOM 710 O O . PRO A 1 94 ? -11.732 8.356 9.201 1.00 75.19 94 PRO A O 1
ATOM 713 N N . THR A 1 95 ? -13.621 8.420 7.977 1.00 76.81 95 THR A N 1
ATOM 714 C CA . THR A 1 95 ? -14.350 9.393 8.810 1.00 76.81 95 THR A CA 1
ATOM 715 C C . THR A 1 95 ? -15.419 8.744 9.680 1.00 76.81 95 THR A C 1
ATOM 717 O O . THR A 1 95 ? -16.068 9.435 10.454 1.00 76.81 95 THR A O 1
ATOM 720 N N . GLU A 1 96 ? -15.635 7.437 9.529 1.00 78.56 96 GLU A N 1
ATOM 721 C CA . GLU A 1 96 ? -16.581 6.678 10.342 1.00 78.56 96 GLU A CA 1
ATOM 722 C C . GLU A 1 96 ? -16.088 6.629 11.786 1.00 78.56 96 GLU A C 1
ATOM 724 O O . GLU A 1 96 ? -14.983 6.156 12.066 1.00 78.56 96 GLU A O 1
ATOM 729 N N . ASP A 1 97 ? -16.911 7.135 12.697 1.00 81.81 97 ASP A N 1
ATOM 730 C CA . ASP A 1 97 ? -16.614 7.080 14.118 1.00 81.81 97 ASP A CA 1
ATOM 731 C C . ASP A 1 97 ? -16.640 5.630 14.598 1.00 81.81 97 ASP A C 1
ATOM 733 O O . ASP A 1 97 ? -17.607 4.893 14.387 1.00 81.81 97 ASP A O 1
ATOM 737 N N . ARG A 1 98 ? -15.578 5.230 15.297 1.00 82.75 98 ARG A N 1
ATOM 738 C CA . ARG A 1 98 ? -15.551 3.974 16.046 1.00 82.75 98 ARG A CA 1
ATOM 739 C C . ARG A 1 98 ? -15.315 4.281 17.517 1.00 82.75 98 ARG A C 1
ATOM 741 O O . ARG A 1 98 ? -14.191 4.559 17.924 1.00 82.75 98 ARG A O 1
ATOM 748 N N . GLY A 1 99 ? -16.383 4.208 18.307 1.00 80.62 99 GLY A N 1
ATOM 749 C CA . GLY A 1 99 ? -16.386 4.593 19.718 1.00 80.62 99 GLY A CA 1
ATOM 750 C C . GLY A 1 99 ? -17.089 5.932 19.919 1.00 80.62 99 GLY A C 1
ATOM 751 O O . GLY A 1 99 ? -18.314 5.990 19.850 1.00 80.62 99 GLY A O 1
ATOM 752 N N . GLU A 1 100 ? -16.320 6.991 20.173 1.00 77.56 100 GLU A N 1
ATOM 753 C CA . GLU A 1 100 ? -16.861 8.322 20.469 1.00 77.56 100 GLU A CA 1
ATOM 754 C C . GLU A 1 100 ? -17.211 9.111 19.193 1.00 77.56 100 GLU A C 1
ATOM 756 O O . GLU A 1 100 ? -16.390 9.165 18.269 1.00 77.56 100 GLU A O 1
ATOM 761 N N . PRO A 1 101 ? -18.377 9.783 19.142 1.00 80.44 101 PRO A N 1
ATOM 762 C CA . PRO A 1 101 ? -18.756 10.631 18.015 1.00 80.44 101 PRO A CA 1
ATOM 763 C C . PRO A 1 101 ? -17.742 11.753 17.734 1.00 80.44 101 PRO A C 1
ATOM 765 O O . PRO A 1 101 ? -17.300 12.462 18.640 1.00 80.44 101 PRO A O 1
ATOM 768 N N . GLY A 1 102 ? -17.411 11.958 16.462 1.00 79.06 102 GLY A N 1
ATOM 769 C CA . GLY A 1 102 ? -16.514 13.000 15.967 1.00 79.06 102 GLY A CA 1
ATOM 770 C C . GLY A 1 102 ? -15.015 12.739 16.149 1.00 79.06 102 GLY A C 1
ATOM 771 O O . GLY A 1 102 ? -14.217 13.614 15.807 1.00 79.06 102 GLY A O 1
ATOM 772 N N . GLN A 1 103 ? -14.604 11.581 16.678 1.00 77.50 103 GLN A N 1
ATOM 773 C CA . GLN A 1 103 ? -13.184 11.207 16.806 1.00 77.50 103 GLN A CA 1
ATOM 774 C C . GLN A 1 103 ? -12.643 10.467 15.573 1.00 77.50 103 GLN A C 1
ATOM 776 O O . GLN A 1 103 ? -11.429 10.287 15.436 1.00 77.50 103 GLN A O 1
ATOM 781 N N . GLY A 1 104 ? -13.527 10.083 14.653 1.00 81.88 104 GLY A N 1
ATOM 782 C CA . GLY A 1 104 ? -13.213 9.320 13.461 1.00 81.88 104 GLY A CA 1
ATOM 783 C C . GLY A 1 104 ? -12.799 7.888 13.778 1.00 81.88 104 GLY A C 1
ATOM 784 O O . GLY A 1 104 ? -13.111 7.311 14.825 1.00 81.88 104 GLY A O 1
ATOM 785 N N . PHE A 1 105 ? -12.068 7.304 12.839 1.00 86.44 105 PHE A N 1
ATOM 786 C CA . PHE A 1 105 ? -11.658 5.916 12.921 1.00 86.44 105 PHE A CA 1
ATOM 787 C C . PHE A 1 105 ? -10.274 5.769 13.554 1.00 86.44 105 PHE A C 1
ATOM 789 O O . PHE A 1 105 ? -9.292 6.368 13.107 1.00 86.44 105 PHE A O 1
ATOM 796 N N . THR A 1 106 ? -10.183 4.891 14.550 1.00 88.31 106 THR A N 1
ATOM 797 C CA . THR A 1 106 ? -8.916 4.384 15.081 1.00 88.31 106 THR A CA 1
ATOM 798 C C . THR A 1 106 ? -8.975 2.864 15.143 1.00 88.31 106 THR A C 1
ATOM 800 O O . THR A 1 106 ? -9.987 2.280 15.539 1.00 88.31 106 THR A O 1
ATOM 803 N N . HIS A 1 107 ? -7.880 2.218 14.746 1.00 90.94 107 HIS A N 1
ATOM 804 C CA . HIS A 1 107 ? -7.766 0.771 14.851 1.00 90.94 107 HIS A CA 1
ATOM 805 C C . HIS A 1 107 ? -7.810 0.304 16.305 1.00 90.94 107 HIS A C 1
ATOM 807 O O . HIS A 1 107 ? -7.210 0.917 17.189 1.00 90.94 107 HIS A O 1
ATOM 813 N N . GLN A 1 108 ? -8.445 -0.842 16.525 1.00 92.38 108 GLN A N 1
ATOM 814 C CA . GLN A 1 108 ? -8.347 -1.589 17.772 1.00 92.38 108 GLN A CA 1
ATOM 815 C C . GLN A 1 108 ? -7.460 -2.824 17.586 1.00 92.38 108 GLN A C 1
ATOM 817 O O . GLN A 1 108 ? -7.186 -3.282 16.473 1.00 92.38 108 GLN A O 1
ATOM 822 N N . MET A 1 109 ? -6.968 -3.371 18.697 1.00 94.69 109 MET A N 1
ATOM 823 C CA . MET A 1 109 ? -6.114 -4.556 18.654 1.00 94.69 109 MET A CA 1
ATOM 824 C C . MET A 1 109 ? -6.867 -5.768 18.112 1.00 94.69 109 MET A C 1
ATOM 826 O O . MET A 1 109 ? -7.965 -6.096 18.559 1.00 94.69 109 MET A O 1
ATOM 830 N N . GLY A 1 110 ? -6.232 -6.479 17.180 1.00 94.00 110 GLY A N 1
ATOM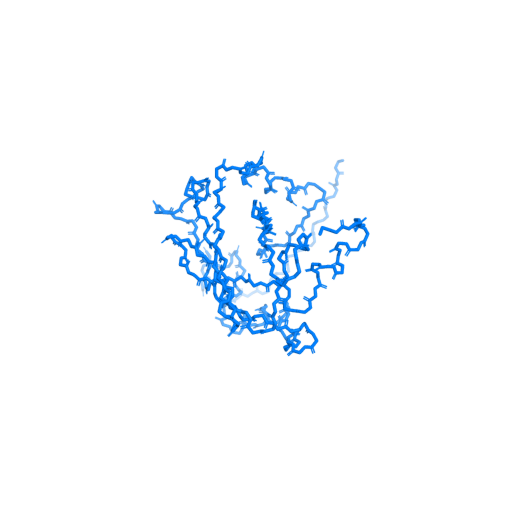 831 C CA . GLY A 1 110 ? -6.830 -7.642 16.541 1.00 94.00 110 GLY A CA 1
ATOM 832 C C . GLY A 1 110 ? -7.790 -7.321 15.398 1.00 94.00 110 GLY A C 1
ATOM 833 O O . GLY A 1 110 ? -8.373 -8.271 14.877 1.00 94.00 110 GLY A O 1
ATOM 834 N N . ASP A 1 111 ? -7.925 -6.050 15.001 1.00 95.56 111 ASP A N 1
ATOM 835 C CA . ASP A 1 111 ? -8.561 -5.689 13.733 1.00 95.56 111 ASP A CA 1
ATOM 836 C C . ASP A 1 111 ? -7.892 -6.432 12.583 1.00 95.56 111 ASP A C 1
ATOM 838 O O . ASP A 1 111 ? -6.666 -6.536 12.516 1.00 95.56 111 ASP A O 1
ATOM 842 N N . VAL A 1 112 ? -8.695 -6.908 11.648 1.00 97.19 112 VAL A N 1
ATOM 843 C CA . VAL A 1 112 ? -8.219 -7.519 10.417 1.00 97.19 112 VAL A CA 1
ATOM 844 C C . VAL A 1 112 ? -8.398 -6.514 9.295 1.00 97.19 112 VAL A C 1
ATOM 846 O O . VAL A 1 112 ? -9.519 -6.147 8.958 1.00 97.19 112 VAL A O 1
ATOM 849 N N . VAL A 1 113 ? -7.288 -6.095 8.699 1.00 96.00 113 VAL A N 1
ATOM 850 C CA . VAL A 1 113 ? -7.258 -5.177 7.562 1.00 96.00 113 VAL A CA 1
ATOM 851 C C . VAL A 1 113 ? -6.987 -5.975 6.300 1.00 96.00 113 VAL A C 1
ATOM 853 O O . VAL A 1 113 ? -5.967 -6.655 6.195 1.00 96.00 113 VAL A O 1
ATOM 856 N N . THR A 1 114 ? -7.895 -5.876 5.341 1.00 96.56 114 THR A N 1
ATOM 857 C CA . THR A 1 114 ? -7.805 -6.525 4.036 1.00 96.56 114 THR A CA 1
ATOM 858 C C . THR A 1 114 ? -7.784 -5.450 2.961 1.00 96.56 114 THR A C 1
ATOM 860 O O . THR A 1 114 ? -8.706 -4.646 2.877 1.00 96.56 114 THR A O 1
ATOM 863 N N . ILE A 1 115 ? -6.732 -5.434 2.150 1.00 95.06 115 ILE A N 1
ATOM 864 C CA . ILE A 1 115 ? -6.612 -4.585 0.964 1.00 95.06 115 ILE A CA 1
ATOM 865 C C . ILE A 1 115 ? -6.655 -5.504 -0.251 1.00 95.06 115 ILE A C 1
ATOM 867 O O . ILE A 1 115 ? -5.937 -6.507 -0.281 1.00 95.06 115 ILE A O 1
ATOM 871 N N . SER A 1 116 ? -7.494 -5.204 -1.237 1.00 95.06 116 SER A N 1
ATOM 872 C CA . SER A 1 116 ? -7.667 -6.059 -2.412 1.00 95.06 116 SER A CA 1
ATOM 873 C C . SER A 1 116 ? -7.786 -5.289 -3.717 1.00 95.06 116 SER A C 1
ATOM 875 O O . SER A 1 116 ? -8.196 -4.133 -3.750 1.00 95.06 116 SER A O 1
ATOM 877 N N . ASN A 1 117 ? -7.422 -5.967 -4.799 1.00 93.81 117 ASN A N 1
ATOM 878 C CA . ASN A 1 117 ? -7.614 -5.529 -6.172 1.00 93.81 117 ASN A CA 1
ATOM 879 C C . ASN A 1 117 ? -7.835 -6.763 -7.057 1.00 93.81 117 ASN A C 1
ATOM 881 O O . ASN A 1 117 ? -7.135 -7.766 -6.903 1.00 93.81 117 ASN A O 1
ATOM 885 N N . ASP A 1 118 ? -8.743 -6.666 -8.025 1.00 90.12 118 ASP A N 1
ATOM 886 C CA . ASP A 1 118 ? -9.139 -7.791 -8.884 1.00 90.12 118 ASP A CA 1
ATOM 887 C C . ASP A 1 118 ? -7.970 -8.466 -9.621 1.00 90.12 118 ASP A C 1
ATOM 889 O O . ASP A 1 118 ? -7.987 -9.676 -9.842 1.00 90.12 118 ASP A O 1
ATOM 893 N N . LYS A 1 119 ? -6.936 -7.703 -9.996 1.00 90.00 119 LYS A N 1
ATOM 894 C CA . LYS A 1 119 ? -5.780 -8.202 -10.758 1.00 90.00 119 LYS A CA 1
ATOM 895 C C . LYS A 1 119 ? -4.590 -8.604 -9.883 1.00 90.00 119 LYS A C 1
ATOM 897 O O . LYS A 1 119 ? -3.710 -9.316 -10.364 1.00 90.00 119 LYS A O 1
ATOM 902 N N . LEU A 1 120 ? -4.537 -8.147 -8.630 1.00 91.06 120 LEU A N 1
ATOM 903 C CA . LEU A 1 120 ? -3.398 -8.360 -7.721 1.00 91.06 120 LEU A CA 1
ATOM 904 C C . LEU A 1 120 ? -3.713 -9.304 -6.552 1.00 91.06 120 LEU A C 1
ATOM 906 O O . LEU A 1 120 ? -2.794 -9.795 -5.896 1.00 91.06 120 LEU A O 1
ATOM 910 N N . GLY A 1 121 ? -4.990 -9.589 -6.302 1.00 93.50 121 GLY A N 1
ATOM 911 C CA . GLY A 1 121 ? -5.436 -10.413 -5.185 1.00 93.50 121 GLY A CA 1
ATOM 912 C C . GLY A 1 121 ? -5.629 -9.594 -3.912 1.00 93.50 121 GLY A C 1
ATOM 913 O O . GLY A 1 121 ? -6.102 -8.460 -3.956 1.00 93.50 121 GLY A O 1
ATOM 914 N N . SER A 1 122 ? -5.305 -10.189 -2.762 1.00 95.62 122 SER A N 1
ATOM 915 C CA . SER A 1 122 ? -5.578 -9.596 -1.453 1.00 95.62 122 SER A CA 1
ATOM 916 C C . SER A 1 122 ? -4.396 -9.705 -0.494 1.00 95.62 122 SER A C 1
ATOM 918 O O . SER A 1 122 ? -3.823 -10.780 -0.312 1.00 95.62 122 SER A O 1
ATOM 920 N N . LEU A 1 123 ? -4.076 -8.586 0.156 1.00 96.06 123 LEU A N 1
ATOM 921 C CA . LEU A 1 123 ? -3.185 -8.495 1.304 1.00 96.06 123 LEU A CA 1
ATOM 922 C C . LEU A 1 123 ? -4.021 -8.361 2.581 1.00 96.06 123 LEU A C 1
ATOM 924 O O . LEU A 1 123 ? -4.786 -7.409 2.725 1.00 96.06 123 LEU A O 1
ATOM 928 N N . ARG A 1 124 ? -3.850 -9.292 3.521 1.00 96.62 124 ARG A N 1
ATOM 929 C CA . ARG A 1 124 ? -4.600 -9.333 4.781 1.00 96.62 124 ARG A CA 1
ATOM 930 C C . ARG A 1 124 ? -3.648 -9.366 5.965 1.00 96.62 124 ARG A C 1
ATOM 932 O O . ARG A 1 124 ? -2.825 -10.271 6.055 1.00 96.62 124 ARG A O 1
ATOM 939 N N . ASN A 1 125 ? -3.794 -8.413 6.879 1.00 95.38 125 ASN A N 1
ATOM 940 C CA . ASN A 1 125 ? -2.964 -8.288 8.075 1.00 95.38 125 ASN A CA 1
ATOM 941 C C . ASN A 1 125 ? -3.820 -8.068 9.321 1.00 95.38 125 ASN A C 1
ATOM 943 O O . ASN A 1 125 ? -4.893 -7.472 9.253 1.00 95.38 125 ASN A O 1
ATOM 947 N N . THR A 1 126 ? -3.311 -8.511 10.467 1.00 96.00 126 THR A N 1
ATOM 948 C CA . THR A 1 126 ? -3.946 -8.293 11.771 1.00 96.00 126 THR A CA 1
ATOM 949 C C . THR A 1 126 ? -3.219 -7.186 12.522 1.00 96.00 126 THR A C 1
ATOM 951 O O . THR A 1 126 ? -1.997 -7.228 12.657 1.00 96.00 126 THR A O 1
ATOM 954 N N . VAL A 1 127 ? -3.963 -6.217 13.047 1.00 95.19 127 VAL A N 1
ATOM 955 C CA . VAL A 1 127 ? -3.418 -5.081 13.791 1.00 95.19 127 VAL A CA 1
ATOM 956 C C . VAL A 1 127 ? -2.861 -5.529 15.140 1.00 95.19 127 VAL A C 1
ATOM 958 O O . VAL A 1 127 ? -3.514 -6.238 15.915 1.00 95.19 127 VAL A O 1
ATOM 961 N N . ARG A 1 128 ? -1.637 -5.075 15.416 1.00 93.94 128 ARG A N 1
ATOM 962 C CA . ARG A 1 128 ? -0.839 -5.349 16.615 1.00 93.94 128 ARG A CA 1
ATOM 963 C C . ARG A 1 128 ? -0.080 -4.083 17.019 1.00 93.94 128 ARG A C 1
ATOM 965 O O . ARG A 1 128 ? 0.134 -3.198 16.191 1.00 93.94 128 ARG A O 1
ATOM 972 N N . LEU A 1 129 ? 0.355 -4.009 18.276 1.00 93.38 129 LEU A N 1
ATOM 973 C CA . LEU A 1 129 ? 1.280 -2.966 18.720 1.00 93.38 129 LEU A CA 1
ATOM 974 C C . LEU A 1 129 ? 2.664 -3.199 18.107 1.00 93.38 129 LEU A C 1
ATOM 976 O O . LEU A 1 129 ? 3.173 -4.317 18.137 1.00 93.38 129 LEU A O 1
ATOM 980 N N . SER A 1 130 ? 3.305 -2.138 17.614 1.00 90.88 130 SER A N 1
ATOM 981 C CA . SER A 1 130 ? 4.642 -2.212 17.001 1.00 90.88 130 SER A CA 1
ATOM 982 C C . SER A 1 130 ? 5.711 -2.762 17.952 1.00 90.88 130 SER A C 1
ATOM 984 O O . SER A 1 130 ? 6.633 -3.448 17.514 1.00 90.88 130 SER A O 1
ATOM 986 N N . THR A 1 131 ? 5.562 -2.512 19.256 1.00 92.06 131 THR A N 1
ATOM 987 C CA . THR A 1 131 ? 6.423 -3.037 20.329 1.00 92.06 131 THR A CA 1
ATOM 988 C C . THR A 1 131 ? 6.265 -4.537 20.564 1.00 92.06 131 THR A C 1
ATOM 990 O O . THR A 1 131 ? 7.116 -5.138 21.207 1.00 92.06 131 THR A O 1
ATOM 993 N N . GLU A 1 132 ? 5.179 -5.136 20.074 1.00 93.19 132 GLU A N 1
ATOM 994 C CA . GLU A 1 132 ? 4.900 -6.570 20.184 1.00 93.19 132 GLU A CA 1
ATOM 995 C C . GLU A 1 132 ? 5.089 -7.316 18.857 1.00 93.19 132 GLU A C 1
ATOM 997 O O . GLU A 1 132 ? 4.870 -8.526 18.793 1.00 93.19 132 GLU A O 1
ATOM 1002 N N . CYS A 1 133 ? 5.428 -6.603 17.783 1.00 91.88 133 CYS A N 1
ATOM 1003 C CA . CYS A 1 133 ? 5.785 -7.214 16.513 1.00 91.88 133 CYS A CA 1
ATOM 1004 C C . CYS A 1 133 ? 7.245 -7.673 16.557 1.00 91.88 133 CYS A C 1
ATOM 1006 O O . CYS A 1 133 ? 8.097 -7.001 17.141 1.00 91.88 133 CYS A O 1
ATOM 1008 N N . GLU A 1 134 ? 7.537 -8.793 15.898 1.00 91.38 134 GLU A N 1
ATOM 1009 C CA . GLU A 1 134 ? 8.902 -9.311 15.794 1.00 91.38 134 GLU A CA 1
ATOM 1010 C C . GLU A 1 134 ? 9.840 -8.260 15.176 1.00 91.38 134 GLU A C 1
ATOM 1012 O O . GLU A 1 134 ? 9.467 -7.609 14.190 1.00 91.38 134 GLU A O 1
ATOM 1017 N N . PRO A 1 135 ? 11.046 -8.057 15.733 1.00 91.19 135 PRO A N 1
ATOM 1018 C CA . PRO A 1 135 ? 12.037 -7.185 15.127 1.00 91.19 135 PRO A CA 1
ATOM 1019 C C . PRO A 1 135 ? 12.466 -7.693 13.751 1.00 91.19 135 PRO A C 1
ATOM 1021 O O . PRO A 1 135 ? 12.546 -8.896 13.491 1.00 91.19 135 PRO A O 1
ATOM 1024 N N . TRP A 1 136 ? 12.829 -6.768 12.868 1.00 85.69 136 TRP A N 1
ATOM 1025 C CA . TRP A 1 136 ? 13.366 -7.139 11.568 1.00 85.69 136 TRP A CA 1
ATOM 1026 C C . TRP A 1 136 ? 14.764 -7.752 11.706 1.00 85.69 136 TRP A C 1
ATOM 1028 O O . TRP A 1 136 ? 15.699 -7.110 12.181 1.00 85.69 136 TRP A O 1
ATOM 1038 N N . THR A 1 137 ? 14.917 -8.999 11.265 1.00 89.56 137 THR A N 1
ATOM 1039 C CA . THR A 1 137 ? 16.192 -9.738 11.309 1.00 89.56 137 THR A CA 1
ATOM 1040 C C . THR A 1 137 ? 16.798 -9.967 9.925 1.00 89.56 137 THR A C 1
ATOM 1042 O O . THR A 1 137 ? 17.894 -10.516 9.812 1.00 89.56 137 THR A O 1
ATOM 1045 N N . PHE A 1 138 ? 16.117 -9.551 8.852 1.00 87.88 138 PHE A N 1
ATOM 1046 C CA . PHE A 1 138 ? 16.518 -9.807 7.469 1.00 87.88 138 PHE A CA 1
ATOM 1047 C C . PHE A 1 138 ? 16.827 -8.511 6.719 1.00 87.88 138 PHE A C 1
ATOM 1049 O O . PHE A 1 138 ? 15.942 -7.936 6.117 1.00 87.88 138 PHE A O 1
ATOM 1056 N N . GLY A 1 139 ? 18.080 -8.055 6.720 1.00 86.12 139 GLY A N 1
ATOM 1057 C CA . GLY A 1 139 ? 18.474 -6.820 6.029 1.00 86.12 139 GLY A CA 1
ATOM 1058 C C . GLY A 1 139 ? 18.841 -6.986 4.549 1.00 86.12 139 GLY A C 1
ATOM 1059 O O . GLY A 1 139 ? 18.929 -8.095 4.021 1.00 86.12 139 GLY A O 1
ATOM 1060 N N . ALA A 1 140 ? 19.195 -5.878 3.890 1.00 86.31 140 ALA A N 1
ATOM 1061 C CA . ALA A 1 140 ? 19.697 -5.883 2.509 1.00 86.31 140 ALA A CA 1
ATOM 1062 C C . ALA A 1 140 ? 20.926 -6.798 2.318 1.00 86.31 140 ALA A C 1
ATOM 1064 O O . ALA A 1 140 ? 21.016 -7.543 1.345 1.00 86.31 140 ALA A O 1
ATOM 1065 N N . SER A 1 141 ? 21.850 -6.831 3.284 1.00 89.25 141 SER A N 1
ATOM 1066 C CA . SER A 1 141 ? 22.997 -7.752 3.246 1.00 89.25 141 SER A CA 1
ATOM 1067 C C . SER A 1 141 ? 22.583 -9.226 3.352 1.00 89.25 141 SER A C 1
ATOM 1069 O O . SER A 1 141 ? 23.289 -10.106 2.860 1.00 89.25 141 SER A O 1
ATOM 1071 N N . HIS A 1 142 ? 21.444 -9.527 3.984 1.00 91.31 142 HIS A N 1
ATOM 1072 C CA . HIS A 1 142 ? 20.908 -10.887 4.087 1.00 91.31 142 HIS A CA 1
ATOM 1073 C C . HIS A 1 142 ? 20.285 -11.302 2.756 1.00 91.31 142 HIS A C 1
ATOM 1075 O O . HIS A 1 142 ? 20.527 -12.421 2.308 1.00 91.31 142 HIS A O 1
ATOM 1081 N N . LEU A 1 143 ? 19.590 -10.376 2.083 1.00 89.44 143 LEU A N 1
ATOM 1082 C CA . LEU A 1 143 ? 19.099 -10.567 0.718 1.00 89.44 143 LEU A CA 1
ATOM 1083 C C . LEU A 1 143 ? 20.239 -10.887 -0.249 1.00 89.44 143 LEU A C 1
ATOM 1085 O O . LEU A 1 143 ? 20.195 -11.920 -0.913 1.00 89.44 143 LEU A O 1
ATOM 1089 N N . MET A 1 144 ? 21.292 -10.067 -0.281 1.00 90.12 144 MET A N 1
ATOM 1090 C CA . MET A 1 144 ? 22.423 -10.303 -1.185 1.00 90.12 144 MET A CA 1
ATOM 1091 C C . MET A 1 144 ? 23.115 -11.640 -0.899 1.00 90.12 144 MET A C 1
ATOM 1093 O O . MET A 1 144 ? 23.389 -12.397 -1.827 1.00 90.12 144 MET A O 1
ATOM 1097 N N . ARG A 1 145 ? 23.322 -11.999 0.376 1.00 92.50 145 ARG A N 1
ATOM 1098 C CA . ARG A 1 145 ? 23.858 -13.322 0.743 1.00 92.50 145 ARG A CA 1
ATOM 1099 C C . ARG A 1 145 ? 22.940 -14.469 0.310 1.00 92.50 145 ARG A C 1
ATOM 1101 O O . ARG A 1 145 ? 23.440 -15.485 -0.165 1.00 92.50 145 ARG A O 1
ATOM 1108 N N . ASN A 1 146 ? 21.621 -14.314 0.437 1.00 92.81 146 ASN A N 1
ATOM 1109 C CA . ASN A 1 146 ? 20.650 -15.312 -0.017 1.00 92.81 146 ASN A CA 1
ATOM 1110 C C . ASN A 1 146 ? 20.701 -15.508 -1.540 1.00 92.81 146 ASN A C 1
ATOM 1112 O O . ASN A 1 146 ? 20.741 -16.644 -2.008 1.00 92.81 146 ASN A O 1
ATOM 1116 N N . LEU A 1 147 ? 20.748 -14.414 -2.305 1.00 91.50 147 LEU A N 1
ATOM 1117 C CA . LEU A 1 147 ? 20.870 -14.456 -3.764 1.00 91.50 147 LEU A CA 1
ATOM 1118 C C . LEU A 1 147 ? 22.198 -15.089 -4.199 1.00 91.50 147 LEU A C 1
ATOM 1120 O O . LEU A 1 147 ? 22.201 -15.936 -5.092 1.00 91.50 147 LEU A O 1
ATOM 1124 N N . ALA A 1 148 ? 23.304 -14.743 -3.532 1.00 92.56 148 ALA A N 1
ATOM 1125 C CA . ALA A 1 148 ? 24.625 -15.313 -3.795 1.00 92.56 148 ALA A CA 1
ATOM 1126 C C . ALA A 1 148 ? 24.638 -16.829 -3.570 1.00 92.56 148 ALA A C 1
ATOM 1128 O O . ALA A 1 148 ? 25.067 -17.584 -4.439 1.00 92.56 148 ALA A O 1
ATOM 1129 N N . ALA A 1 149 ? 24.108 -17.281 -2.429 1.00 94.12 149 ALA A N 1
ATOM 1130 C CA . ALA A 1 149 ? 24.027 -18.699 -2.083 1.00 94.12 149 ALA A CA 1
ATOM 1131 C C . ALA A 1 149 ? 23.195 -19.510 -3.091 1.00 94.12 149 ALA A C 1
ATOM 1133 O O . ALA A 1 149 ? 23.418 -20.706 -3.259 1.00 94.12 149 ALA A O 1
ATOM 1134 N N . ARG A 1 150 ? 22.252 -18.860 -3.780 1.00 94.44 150 ARG A N 1
ATOM 1135 C CA . ARG A 1 150 ? 21.421 -19.459 -4.834 1.00 94.44 150 ARG A CA 1
ATOM 1136 C C . ARG A 1 150 ? 22.012 -19.308 -6.240 1.00 94.44 150 ARG A C 1
ATOM 1138 O O . ARG A 1 150 ? 21.365 -19.717 -7.197 1.00 94.44 150 ARG A O 1
ATOM 1145 N N . GLY A 1 151 ? 23.196 -18.706 -6.378 1.00 92.06 151 GLY A N 1
ATOM 1146 C CA . GLY A 1 151 ? 23.840 -18.457 -7.670 1.00 92.06 151 GLY A CA 1
ATOM 1147 C C . GLY A 1 151 ? 23.112 -17.431 -8.546 1.00 92.06 151 GLY A C 1
ATOM 1148 O O . GLY A 1 151 ? 23.266 -17.456 -9.761 1.00 92.06 151 GLY A O 1
ATOM 1149 N N . LEU A 1 152 ? 22.296 -16.553 -7.951 1.00 88.94 152 LEU A N 1
ATOM 1150 C CA . LEU A 1 152 ? 21.490 -15.555 -8.670 1.00 88.94 152 LEU A CA 1
ATOM 1151 C C . LEU A 1 152 ? 22.188 -14.197 -8.813 1.00 88.94 152 LEU A C 1
ATOM 1153 O O . LEU A 1 152 ? 21.697 -13.329 -9.528 1.00 88.94 152 LEU A O 1
ATOM 1157 N N . LEU A 1 153 ? 23.327 -14.009 -8.145 1.00 84.62 153 LEU A N 1
ATOM 1158 C CA . LEU A 1 153 ? 24.215 -12.878 -8.391 1.00 84.62 153 LEU A CA 1
ATOM 1159 C C . LEU A 1 153 ? 25.161 -13.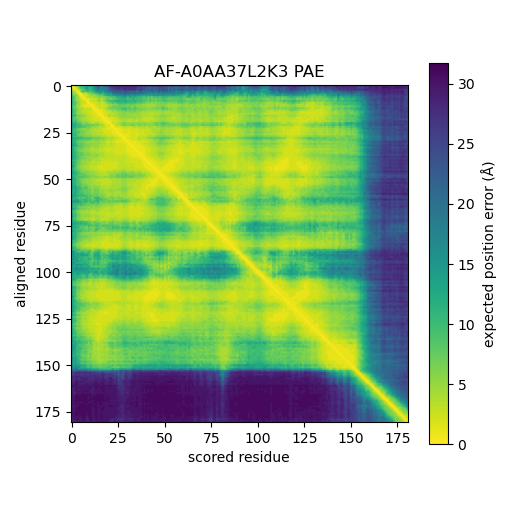261 -9.526 1.00 84.62 153 LEU A C 1
ATOM 1161 O O . LEU A 1 153 ? 26.241 -13.795 -9.290 1.00 84.62 153 LEU A O 1
ATOM 1165 N N . VAL A 1 154 ? 24.719 -13.061 -10.761 1.00 74.69 154 VAL A N 1
ATOM 1166 C CA . VAL A 1 154 ? 25.582 -13.192 -11.935 1.00 74.69 154 VAL A CA 1
ATOM 1167 C C . VAL A 1 154 ? 25.880 -11.804 -12.472 1.00 74.69 154 VAL A C 1
ATOM 1169 O O . VAL A 1 154 ? 24.968 -11.060 -12.828 1.00 74.69 154 VAL A O 1
ATOM 1172 N N . ASP A 1 155 ? 27.167 -11.465 -12.520 1.00 59.47 155 ASP A N 1
ATOM 1173 C CA . ASP A 1 155 ? 27.648 -10.253 -13.169 1.00 59.47 155 ASP A CA 1
ATOM 1174 C C . ASP A 1 155 ? 27.179 -10.263 -14.624 1.00 59.47 155 ASP A C 1
ATOM 1176 O O . ASP A 1 155 ? 27.500 -11.169 -15.407 1.00 59.47 155 ASP A O 1
ATOM 1180 N N . GLY A 1 156 ? 26.376 -9.258 -14.966 1.00 54.06 156 GLY A N 1
ATOM 1181 C CA . GLY A 1 156 ? 25.824 -9.034 -16.292 1.00 54.06 156 GLY A CA 1
ATOM 1182 C C . GLY A 1 156 ? 26.897 -8.638 -17.299 1.00 54.06 156 GLY A C 1
ATOM 1183 O O . GLY A 1 156 ? 26.832 -7.549 -17.839 1.00 54.06 156 GLY A O 1
ATOM 1184 N N . GLU A 1 157 ? 27.859 -9.522 -17.564 1.00 50.16 157 GLU A N 1
ATOM 1185 C CA . GLU A 1 157 ? 28.773 -9.460 -18.712 1.00 50.16 157 GLU A CA 1
ATOM 1186 C C . GLU A 1 157 ? 29.469 -10.804 -19.011 1.00 50.16 157 GLU A C 1
ATOM 1188 O O . GLU A 1 157 ? 29.829 -11.057 -20.158 1.00 50.16 157 GLU A O 1
ATOM 1193 N N . CYS A 1 158 ? 29.569 -11.741 -18.056 1.00 40.91 158 CYS A N 1
ATOM 1194 C CA . CYS A 1 158 ? 30.269 -13.017 -18.293 1.00 40.91 158 CYS A CA 1
ATOM 1195 C C . CYS A 1 158 ? 29.417 -14.079 -19.033 1.00 40.91 158 CYS A C 1
ATOM 1197 O O . CYS A 1 158 ? 29.943 -14.982 -19.680 1.00 40.91 158 CYS A O 1
ATOM 1199 N N . ALA A 1 159 ? 28.084 -13.961 -19.031 1.00 44.88 159 ALA A N 1
ATOM 1200 C CA . ALA A 1 159 ? 27.193 -14.981 -19.605 1.00 44.88 159 ALA A CA 1
ATOM 1201 C C . ALA A 1 159 ? 27.075 -14.969 -21.149 1.00 44.88 159 ALA A C 1
ATOM 1203 O O . ALA A 1 159 ? 26.386 -15.818 -21.711 1.00 44.88 159 ALA A O 1
ATOM 1204 N N . ARG A 1 160 ? 27.732 -14.034 -21.858 1.00 45.03 160 ARG A N 1
ATOM 1205 C CA . ARG A 1 160 ? 27.693 -13.944 -23.337 1.00 45.03 160 ARG A CA 1
ATOM 1206 C C . ARG A 1 160 ? 29.005 -14.294 -24.045 1.00 45.03 160 ARG A C 1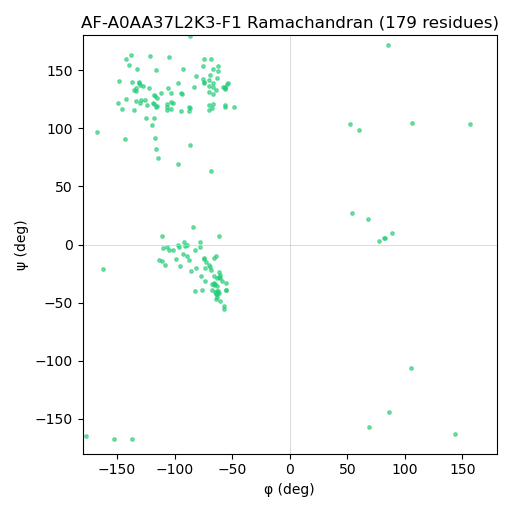
ATOM 1208 O O . ARG A 1 160 ? 29.076 -14.179 -25.265 1.00 45.03 160 ARG A O 1
ATOM 1215 N N . GLY A 1 161 ? 30.016 -14.786 -23.330 1.00 38.22 161 GLY A N 1
ATOM 1216 C CA . GLY A 1 161 ? 31.302 -15.139 -23.930 1.00 38.22 161 GLY A CA 1
ATOM 1217 C C . GLY A 1 161 ? 31.928 -16.386 -23.322 1.00 38.22 161 GLY A C 1
ATOM 1218 O O . GLY A 1 161 ? 32.723 -16.279 -22.407 1.00 38.22 161 GLY A O 1
ATOM 1219 N N . SER A 1 162 ? 31.625 -17.551 -23.903 1.00 40.62 162 SER A N 1
ATOM 1220 C CA . SER A 1 162 ? 32.474 -18.752 -23.896 1.00 40.62 162 SER A CA 1
ATOM 1221 C C . SER A 1 162 ? 32.982 -19.260 -22.532 1.00 40.62 162 SER A C 1
ATOM 1223 O O . SER A 1 162 ? 34.030 -18.853 -22.030 1.00 40.62 162 SER A O 1
ATOM 1225 N N . ALA A 1 163 ? 32.362 -20.338 -22.046 1.00 45.34 16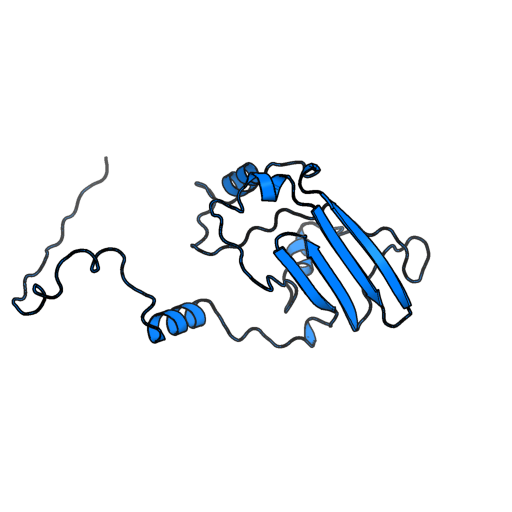3 ALA A N 1
ATOM 1226 C CA . ALA A 1 163 ? 32.931 -21.223 -21.024 1.00 45.34 163 ALA A CA 1
ATOM 1227 C C . ALA A 1 163 ? 34.255 -21.920 -21.448 1.00 45.34 163 ALA A C 1
ATOM 1229 O O . ALA A 1 163 ? 34.751 -22.773 -20.719 1.00 45.34 163 ALA A O 1
ATOM 1230 N N . ALA A 1 164 ? 34.853 -21.573 -22.597 1.00 44.34 164 ALA A N 1
ATOM 1231 C CA . ALA A 1 164 ? 36.120 -22.134 -23.068 1.00 44.34 164 ALA A CA 1
ATOM 1232 C C . ALA A 1 164 ? 37.333 -21.189 -22.922 1.00 44.34 164 ALA A C 1
ATOM 1234 O O . ALA A 1 164 ? 38.450 -21.616 -23.195 1.00 44.34 164 ALA A O 1
ATOM 1235 N N . ALA A 1 165 ? 37.168 -19.930 -22.489 1.00 42.69 165 ALA A N 1
ATOM 1236 C CA . ALA A 1 165 ? 38.275 -18.958 -22.484 1.00 42.69 165 ALA A CA 1
ATOM 1237 C C . ALA A 1 165 ? 38.988 -18.755 -21.128 1.00 42.69 165 ALA A C 1
ATOM 1239 O O . ALA A 1 165 ? 40.069 -18.171 -21.097 1.00 42.69 165 ALA A O 1
ATOM 1240 N N . CYS A 1 166 ? 38.443 -19.238 -20.006 1.00 38.50 166 CYS A N 1
ATOM 1241 C CA . CYS A 1 166 ? 39.029 -18.977 -18.678 1.00 38.50 166 CYS A CA 1
ATOM 1242 C C . CYS A 1 166 ? 40.075 -20.004 -18.210 1.00 38.50 166 CYS A C 1
ATOM 1244 O O . CYS A 1 166 ? 40.666 -19.826 -17.146 1.00 38.50 166 CYS A O 1
ATOM 1246 N N . ALA A 1 167 ? 40.373 -21.037 -19.000 1.00 42.72 167 ALA A N 1
ATOM 1247 C CA . ALA A 1 167 ? 41.470 -21.963 -18.725 1.00 42.72 167 ALA A CA 1
ATOM 1248 C C . ALA A 1 167 ? 42.726 -21.570 -19.522 1.00 42.72 167 ALA A C 1
ATOM 1250 O O . ALA A 1 167 ? 43.124 -22.262 -20.452 1.00 42.72 167 ALA A O 1
ATOM 1251 N N . GLY A 1 168 ? 43.359 -20.445 -19.178 1.00 36.69 168 GLY A N 1
ATOM 1252 C CA . GLY A 1 168 ? 44.694 -20.151 -19.706 1.00 36.69 168 GLY A CA 1
ATOM 1253 C C . GLY A 1 168 ? 45.092 -18.683 -19.734 1.00 36.69 168 GLY A C 1
ATOM 1254 O O . GLY A 1 168 ? 44.758 -17.953 -20.659 1.00 36.69 168 GLY A O 1
ATOM 1255 N N . GLY A 1 169 ? 45.946 -18.297 -18.786 1.00 32.78 169 GLY A N 1
ATOM 1256 C CA . GLY A 1 169 ? 46.891 -17.201 -18.991 1.00 32.78 169 GLY A CA 1
ATOM 1257 C C . GLY A 1 169 ? 46.540 -15.904 -18.275 1.00 32.78 169 GLY A C 1
ATOM 1258 O O . GLY A 1 169 ? 45.724 -15.107 -18.727 1.00 32.78 169 GLY A O 1
ATOM 1259 N N . ALA A 1 170 ? 47.268 -15.658 -17.188 1.00 46.38 170 ALA A N 1
ATOM 1260 C CA . ALA A 1 170 ? 47.388 -14.360 -16.550 1.00 46.38 170 ALA A CA 1
ATOM 1261 C C . ALA A 1 170 ? 47.697 -13.256 -17.578 1.00 46.38 170 ALA A C 1
ATOM 1263 O O . ALA A 1 170 ? 48.762 -13.259 -18.196 1.00 46.38 170 ALA A O 1
ATOM 1264 N N . ARG A 1 171 ? 46.812 -12.265 -17.710 1.00 34.88 171 ARG A N 1
ATOM 1265 C CA . ARG A 1 171 ? 47.165 -10.958 -18.273 1.00 34.88 171 ARG A CA 1
ATOM 1266 C C . ARG A 1 171 ? 46.575 -9.848 -17.413 1.00 34.88 171 ARG A C 1
ATOM 1268 O O . ARG A 1 171 ? 45.367 -9.710 -17.273 1.00 34.88 171 ARG A O 1
ATOM 1275 N N . ARG A 1 172 ? 47.487 -9.077 -16.819 1.00 45.38 172 ARG A N 1
ATOM 1276 C CA . ARG A 1 172 ? 47.239 -7.804 -16.140 1.00 45.38 172 ARG A CA 1
ATOM 1277 C C . ARG A 1 172 ? 46.547 -6.851 -17.119 1.00 45.38 172 ARG A C 1
ATOM 1279 O O . ARG A 1 172 ? 47.151 -6.513 -18.133 1.00 45.38 172 ARG A O 1
ATOM 1286 N N . CYS A 1 173 ? 45.341 -6.385 -16.805 1.00 34.72 173 CYS A N 1
ATOM 1287 C CA . CYS A 1 173 ? 44.759 -5.223 -17.475 1.00 34.72 173 CYS A CA 1
ATOM 1288 C C . CYS A 1 173 ? 45.078 -3.979 -16.645 1.00 34.72 173 CYS A C 1
ATOM 1290 O O . CYS A 1 173 ? 44.717 -3.876 -15.474 1.00 34.72 173 CYS A O 1
ATOM 1292 N N . GLY A 1 174 ? 45.876 -3.103 -17.253 1.00 30.11 174 GLY A N 1
ATOM 1293 C CA . GLY A 1 174 ? 46.445 -1.911 -16.648 1.00 30.11 174 GLY A CA 1
ATOM 1294 C C . GLY A 1 174 ? 45.445 -0.776 -16.454 1.00 30.11 174 GLY A C 1
ATOM 1295 O O . GLY A 1 174 ? 44.409 -0.691 -17.107 1.00 30.11 174 GLY A O 1
ATOM 1296 N N . ALA A 1 175 ? 45.828 0.114 -15.544 1.00 40.59 175 ALA A N 1
ATOM 1297 C CA . ALA A 1 175 ? 45.201 1.395 -15.288 1.00 40.59 175 ALA A CA 1
ATOM 1298 C C . ALA A 1 175 ? 45.136 2.265 -16.553 1.00 40.59 175 ALA A C 1
ATOM 1300 O O . ALA A 1 175 ? 46.150 2.465 -17.222 1.00 40.59 175 ALA A O 1
ATOM 1301 N N . ALA A 1 176 ? 43.978 2.874 -16.803 1.00 36.84 176 ALA A N 1
ATOM 1302 C CA . ALA A 1 176 ? 43.848 4.016 -17.697 1.00 36.84 176 ALA A CA 1
ATOM 1303 C C . ALA A 1 176 ? 43.185 5.169 -16.933 1.00 36.84 176 ALA A C 1
ATOM 1305 O O . ALA A 1 176 ? 42.012 5.122 -16.574 1.00 36.84 176 ALA A O 1
ATOM 1306 N N . ARG A 1 177 ? 43.993 6.196 -16.651 1.00 44.84 177 ARG A N 1
ATOM 1307 C CA . ARG A 1 177 ? 43.554 7.530 -16.234 1.00 44.84 177 ARG A CA 1
ATOM 1308 C C . ARG A 1 177 ? 42.984 8.268 -17.453 1.00 44.84 177 ARG A C 1
ATOM 1310 O O . ARG A 1 177 ? 43.614 8.249 -18.504 1.00 44.84 177 ARG A O 1
ATOM 1317 N N . GLY A 1 178 ? 41.900 9.013 -17.270 1.00 33.47 178 GLY A N 1
ATOM 1318 C CA . GLY A 1 178 ? 41.438 10.081 -18.172 1.00 33.47 178 GLY A CA 1
ATOM 1319 C C . GLY A 1 178 ? 40.354 10.873 -17.441 1.00 33.47 178 GLY A C 1
ATOM 1320 O O . GLY A 1 178 ? 39.317 10.314 -17.125 1.00 33.47 178 GLY A O 1
ATOM 1321 N N . ARG A 1 179 ? 40.675 12.007 -16.808 1.00 34.25 179 ARG A N 1
ATOM 1322 C CA . ARG A 1 179 ? 40.753 13.379 -17.352 1.00 34.25 179 ARG A CA 1
ATOM 1323 C C . ARG A 1 179 ? 39.403 13.840 -17.930 1.00 34.25 179 ARG A C 1
ATOM 1325 O O . ARG A 1 179 ? 39.043 13.493 -19.045 1.00 34.25 179 ARG A O 1
ATOM 1332 N N . ILE A 1 180 ? 38.708 14.608 -17.094 1.00 38.19 180 ILE A N 1
ATOM 1333 C CA . ILE A 1 180 ? 37.460 15.346 -17.322 1.00 38.19 180 ILE A CA 1
ATOM 1334 C C . ILE A 1 180 ? 37.774 16.600 -18.169 1.00 38.19 180 ILE A C 1
ATOM 1336 O O . ILE A 1 180 ? 38.845 17.179 -17.943 1.00 38.19 180 ILE A O 1
ATOM 1340 N N . PRO A 1 181 ? 36.918 17.019 -19.120 1.00 47.31 181 PRO A N 1
ATOM 1341 C CA . PRO A 1 181 ? 36.870 18.405 -19.583 1.00 47.31 181 PRO A CA 1
ATOM 1342 C C . PRO A 1 181 ? 36.167 19.316 -18.568 1.00 47.31 181 PRO A C 1
ATOM 1344 O O . PRO A 1 181 ? 35.054 18.959 -18.123 1.00 47.31 181 PRO A O 1
#

Secondary structure (DSSP, 8-state):
--S-GGGHHHHH-STT-----S-----BTTB-HHHHHT-EEEEEEE-TTS-EEEEEEEGGG-SS-HHHHHHHHSBTTB-PPTT--------------SSSTTS-----TTPEEEEEETTTEEEEEE---GGGSPPP---HHHHHHHHHHTT----TTGGGS-TTSSSS-------------

Sequence (181 aa):
MCHSALLLGKAKDNNASCAIGPLIRLFDGTYGLDDVRAADVDLHVEGRDGFVLRGKSSMKEISRAPLDLVAQTVGDHHQYPDGFMLFMGTLFAPTEDRGEPGQGFTHQMGDVVTISNDKLGSLRNTVRLSTECEPWTFGASHLMRNLAARGLLVDGECARGSAAACAGGARRCGAARGRIP